Protein AF-A0AAV2QH55-F1 (afdb_monomer)

pLDDT: mean 83.2, std 13.44, range [47.97, 96.31]

Sequence (195 aa):
VAELQNSALRTRHWGQVMVVCNKPESADDFVEAFVDNPTTTLADLLDLNLHNFEDDVKNIVDRAVKEMSMEKMIKELEITWSKMNFIVDEHPRTKTPTIRASEEMIETLEENQVQLQNLMTSKYIEHFEEQVSSWQKKLTLADQVISLWFEVQRTWSYLESIFIGSDDIRKQLPEDSTRFDKIDEDFKELICAMV

Organism: Meganyctiphanes norvegica (NCBI:txid48144)

Structure (mmCIF, N/CA/C/O backbone):
data_AF-A0AAV2QH55-F1
#
_entry.id   AF-A0AAV2QH55-F1
#
loop_
_atom_site.group_PDB
_atom_site.id
_atom_site.type_symbol
_atom_site.label_atom_id
_atom_site.label_alt_id
_atom_site.label_comp_id
_atom_site.label_asym_id
_atom_site.label_entity_id
_atom_site.label_seq_id
_atom_site.pdbx_PDB_ins_code
_atom_site.Cartn_x
_atom_site.Cartn_y
_atom_site.Cartn_z
_atom_site.occupancy
_atom_site.B_iso_or_equiv
_atom_site.auth_seq_id
_atom_site.auth_comp_id
_atom_site.auth_asym_id
_atom_site.auth_atom_id
_atom_site.pdbx_PDB_model_num
ATOM 1 N N . VAL A 1 1 ? 25.968 3.442 -28.574 1.00 54.62 1 VAL A N 1
ATOM 2 C CA . VAL A 1 1 ? 26.025 1.953 -28.532 1.00 54.62 1 VAL A CA 1
ATOM 3 C C . VAL A 1 1 ? 25.948 1.410 -27.108 1.00 54.62 1 VAL A C 1
ATOM 5 O O . VAL A 1 1 ? 25.082 0.588 -26.865 1.00 54.62 1 VAL A O 1
ATOM 8 N N . ALA A 1 2 ? 26.770 1.878 -26.156 1.00 60.72 2 ALA A N 1
ATOM 9 C CA . ALA A 1 2 ? 26.686 1.425 -24.756 1.00 60.72 2 ALA A CA 1
ATOM 10 C C . ALA A 1 2 ? 25.305 1.677 -24.112 1.00 60.72 2 ALA A C 1
ATOM 12 O O . ALA A 1 2 ? 24.771 0.804 -23.440 1.00 60.72 2 ALA A O 1
ATOM 13 N N . GLU A 1 3 ? 24.680 2.826 -24.392 1.00 61.50 3 GLU A N 1
ATOM 14 C CA . GLU A 1 3 ? 23.331 3.152 -23.894 1.00 61.50 3 GLU A CA 1
ATOM 15 C C . GLU A 1 3 ? 22.231 2.236 -24.465 1.00 61.50 3 GLU A C 1
ATOM 17 O O . GLU A 1 3 ? 21.235 1.966 -23.802 1.00 61.50 3 GLU A O 1
ATOM 22 N N . LEU A 1 4 ? 22.445 1.686 -25.664 1.00 64.38 4 LEU A N 1
ATOM 23 C CA . LEU A 1 4 ? 21.520 0.772 -26.341 1.00 64.38 4 LEU A CA 1
ATOM 24 C C . LEU A 1 4 ? 21.628 -0.681 -25.850 1.00 64.38 4 LEU A C 1
ATOM 26 O O . LEU A 1 4 ? 20.759 -1.494 -26.137 1.00 64.38 4 LEU A O 1
ATOM 30 N N . GLN A 1 5 ? 22.667 -1.021 -25.083 1.00 65.88 5 GLN A N 1
ATOM 31 C CA . GLN A 1 5 ? 22.786 -2.327 -24.421 1.00 65.88 5 GLN A CA 1
ATOM 32 C C . GLN A 1 5 ? 22.024 -2.378 -23.088 1.00 65.88 5 GLN A C 1
ATOM 34 O O . GLN A 1 5 ? 22.121 -3.354 -22.343 1.00 65.88 5 GLN A O 1
ATOM 39 N N . ASN A 1 6 ? 21.282 -1.322 -22.751 1.00 72.50 6 ASN A N 1
ATOM 40 C CA . ASN A 1 6 ? 20.571 -1.248 -21.492 1.00 72.50 6 ASN A CA 1
ATOM 41 C C . ASN A 1 6 ? 19.425 -2.271 -21.441 1.00 72.50 6 ASN A C 1
ATOM 43 O O . ASN A 1 6 ? 18.493 -2.219 -22.241 1.00 72.50 6 ASN A O 1
ATOM 47 N N . SER A 1 7 ? 19.457 -3.156 -20.439 1.00 76.06 7 SER A N 1
ATOM 48 C CA . SER A 1 7 ? 18.420 -4.172 -20.190 1.00 76.06 7 SER A CA 1
ATOM 49 C C . SER A 1 7 ? 17.009 -3.607 -19.947 1.00 76.06 7 SER A C 1
ATOM 51 O O . SER A 1 7 ? 16.032 -4.362 -19.962 1.00 76.06 7 SER A O 1
ATOM 53 N N . ALA A 1 8 ? 16.897 -2.294 -19.711 1.00 78.25 8 ALA A N 1
ATOM 54 C CA . ALA A 1 8 ? 15.639 -1.562 -19.605 1.00 78.25 8 ALA A CA 1
ATOM 55 C C . ALA A 1 8 ? 14.910 -1.400 -20.944 1.00 78.25 8 ALA A C 1
ATOM 57 O O . ALA A 1 8 ? 13.690 -1.220 -20.972 1.00 78.25 8 ALA A O 1
ATOM 58 N N . LEU A 1 9 ? 15.631 -1.489 -22.063 1.00 76.81 9 LEU A N 1
ATOM 59 C CA . LEU A 1 9 ? 15.022 -1.439 -23.382 1.00 76.81 9 LEU A CA 1
ATOM 60 C C . LEU A 1 9 ? 14.162 -2.688 -23.611 1.00 76.81 9 LEU A C 1
ATOM 62 O O . LEU A 1 9 ? 14.510 -3.816 -23.263 1.00 76.81 9 LEU A O 1
ATOM 66 N N . ARG A 1 10 ? 12.983 -2.454 -24.176 1.00 76.88 10 ARG A N 1
ATOM 67 C CA . ARG A 1 10 ? 11.969 -3.461 -24.498 1.00 76.88 10 ARG A CA 1
ATOM 68 C C . ARG A 1 10 ? 11.585 -3.271 -25.956 1.00 76.88 10 ARG A C 1
ATOM 70 O O . ARG A 1 10 ? 11.838 -2.208 -26.517 1.00 76.88 10 ARG A O 1
ATOM 77 N N . THR A 1 11 ? 10.905 -4.254 -26.527 1.00 74.31 11 THR A N 1
ATOM 78 C CA . THR A 1 11 ? 10.324 -4.241 -27.880 1.00 74.31 11 THR A CA 1
ATOM 79 C C . THR A 1 11 ? 9.704 -2.881 -28.248 1.00 74.31 11 THR A C 1
ATOM 81 O O . THR A 1 11 ? 10.034 -2.313 -29.283 1.00 74.31 11 THR A O 1
ATOM 84 N N . ARG A 1 12 ? 8.909 -2.275 -27.346 1.00 78.44 12 ARG A N 1
ATOM 85 C CA . ARG A 1 12 ? 8.298 -0.945 -27.555 1.00 78.44 12 ARG A CA 1
ATOM 86 C C . ARG A 1 12 ? 9.306 0.204 -27.715 1.00 78.44 12 ARG A C 1
ATOM 88 O O . ARG A 1 12 ? 9.087 1.100 -28.521 1.00 78.44 12 ARG A O 1
ATOM 95 N N . HIS A 1 13 ? 10.397 0.187 -26.950 1.00 80.06 13 HIS A N 1
ATOM 96 C CA . HIS A 1 13 ? 11.430 1.225 -26.979 1.00 80.06 13 HIS A CA 1
ATOM 97 C C . HIS A 1 13 ? 12.269 1.097 -28.249 1.00 80.06 13 HIS A C 1
ATOM 99 O O . HIS A 1 13 ? 12.595 2.098 -28.876 1.00 80.06 13 HIS A O 1
ATOM 105 N N . TRP A 1 14 ? 12.542 -0.137 -28.678 1.00 73.88 14 TRP A N 1
ATOM 106 C CA . TRP A 1 14 ? 13.192 -0.403 -29.957 1.00 73.88 14 TRP A CA 1
ATOM 107 C C . TRP A 1 14 ? 12.349 0.072 -31.139 1.00 73.88 14 TRP A C 1
ATOM 109 O O . TRP A 1 14 ? 12.880 0.755 -32.008 1.00 73.88 14 TRP A O 1
ATOM 119 N N . GLY A 1 15 ? 11.031 -0.151 -31.117 1.00 73.44 15 GLY A N 1
ATOM 120 C CA . GLY A 1 15 ? 10.121 0.435 -32.107 1.00 73.44 15 GLY A CA 1
ATOM 121 C C . GLY A 1 15 ? 10.228 1.967 -32.187 1.00 73.44 15 GLY A C 1
ATOM 122 O O . GLY A 1 15 ? 10.295 2.523 -33.280 1.00 73.44 15 GLY A O 1
ATOM 123 N N . GLN A 1 16 ? 10.338 2.658 -31.045 1.00 75.88 16 GLN A N 1
ATOM 124 C CA . GLN A 1 16 ? 10.530 4.117 -31.009 1.00 75.88 16 GLN A CA 1
ATOM 125 C C . GLN A 1 16 ? 11.880 4.546 -31.603 1.00 75.88 16 GLN A C 1
ATOM 127 O O . GLN A 1 16 ? 11.922 5.502 -32.376 1.00 75.88 16 GLN A O 1
ATOM 132 N N . VAL A 1 17 ? 12.966 3.827 -31.297 1.00 77.75 17 VAL A N 1
ATOM 133 C CA . VAL A 1 17 ? 14.297 4.100 -31.871 1.00 77.75 17 VAL A CA 1
ATOM 134 C C . VAL A 1 17 ? 14.269 3.960 -33.397 1.00 77.75 17 VAL A C 1
ATOM 136 O O . VAL A 1 17 ? 14.808 4.814 -34.099 1.00 77.75 17 VAL A O 1
ATOM 139 N N . MET A 1 18 ? 13.597 2.936 -33.929 1.00 72.75 18 MET A N 1
ATOM 140 C CA . MET A 1 18 ? 13.517 2.694 -35.378 1.00 72.75 18 MET A CA 1
ATOM 141 C C . MET A 1 18 ? 12.709 3.767 -36.120 1.00 72.75 18 MET A C 1
ATOM 143 O O . MET A 1 18 ? 13.081 4.168 -37.227 1.00 72.75 18 MET A O 1
ATOM 147 N N . VAL A 1 19 ? 11.640 4.275 -35.498 1.00 76.12 19 VAL A N 1
ATOM 148 C CA . VAL A 1 19 ? 10.852 5.398 -36.030 1.00 76.12 19 VAL A CA 1
ATOM 149 C C . VAL A 1 19 ? 11.692 6.675 -36.086 1.00 76.12 19 VAL A C 1
ATOM 151 O O . VAL A 1 19 ? 11.716 7.336 -37.122 1.00 76.12 19 VAL A O 1
ATOM 154 N N . VAL A 1 20 ? 12.427 6.994 -35.015 1.00 76.56 20 VAL A N 1
ATOM 155 C CA . VAL A 1 20 ? 13.325 8.163 -34.961 1.00 76.56 20 VAL A CA 1
ATOM 156 C C . VAL A 1 20 ? 14.421 8.085 -36.030 1.00 76.56 20 VAL A C 1
ATOM 158 O O . VAL A 1 20 ? 14.731 9.086 -36.669 1.00 76.56 20 VAL A O 1
ATOM 161 N N . CYS A 1 21 ? 14.955 6.892 -36.301 1.00 70.56 21 CYS A N 1
ATOM 162 C CA . CYS A 1 21 ? 15.977 6.696 -37.334 1.00 70.56 21 CYS A CA 1
ATOM 163 C C . CYS A 1 21 ? 15.431 6.744 -38.779 1.00 70.56 21 CYS A C 1
ATOM 165 O O . CYS A 1 21 ? 16.173 6.437 -39.714 1.00 70.56 21 CYS A O 1
ATOM 167 N N . ASN A 1 22 ? 14.156 7.109 -38.990 1.00 64.19 22 ASN A N 1
ATOM 168 C CA . ASN A 1 22 ? 13.493 7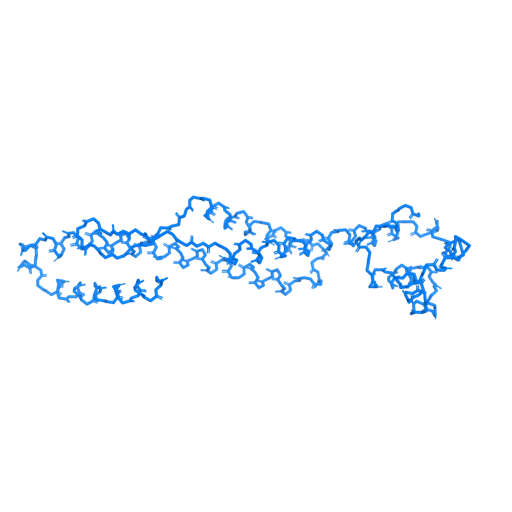.171 -40.301 1.00 64.19 22 ASN A CA 1
ATOM 169 C C . ASN A 1 22 ? 13.555 5.854 -41.105 1.00 64.19 22 ASN A C 1
ATOM 171 O O . ASN A 1 22 ? 13.560 5.875 -42.337 1.00 64.19 22 ASN A O 1
ATOM 175 N N . LYS A 1 23 ? 13.552 4.697 -40.427 1.00 63.81 23 LYS A N 1
ATOM 176 C CA . LYS A 1 23 ? 13.403 3.376 -41.069 1.00 63.81 23 LYS A CA 1
ATOM 177 C C . LYS A 1 23 ? 12.187 2.604 -40.522 1.00 63.81 23 LYS A C 1
ATOM 179 O O . LYS A 1 23 ? 12.356 1.543 -39.917 1.00 63.81 23 LYS A O 1
ATOM 184 N N . PRO A 1 24 ? 10.954 3.113 -40.723 1.00 54.91 24 PRO A N 1
ATOM 185 C CA . PRO A 1 24 ? 9.739 2.488 -40.197 1.00 54.91 24 PRO A CA 1
ATOM 186 C C . PRO A 1 24 ? 9.419 1.139 -40.860 1.00 54.91 24 PRO A C 1
ATOM 188 O O . PRO A 1 24 ? 8.864 0.268 -40.202 1.00 54.91 24 PRO A O 1
ATOM 191 N N . GLU A 1 25 ? 9.811 0.933 -42.124 1.00 49.41 25 GLU A N 1
ATOM 192 C CA . GLU A 1 25 ? 9.553 -0.313 -42.874 1.00 49.41 25 GLU A CA 1
ATOM 193 C C . GLU A 1 25 ? 10.335 -1.522 -42.338 1.00 49.41 25 GLU A C 1
ATOM 195 O O . GLU A 1 25 ? 9.950 -2.657 -42.580 1.00 49.41 25 GLU A O 1
ATOM 200 N N . SER A 1 26 ? 11.407 -1.281 -41.578 1.00 52.16 26 SER A N 1
ATOM 201 C CA . SER A 1 26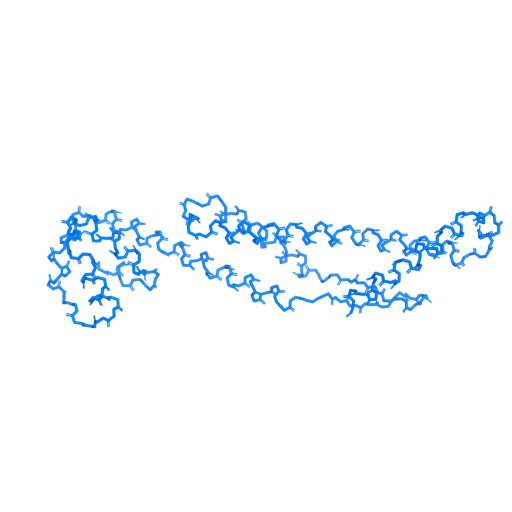 ? 12.223 -2.315 -40.931 1.00 52.16 26 SER A CA 1
ATOM 202 C C . SER A 1 26 ? 11.996 -2.397 -39.420 1.00 52.16 26 SER A C 1
ATOM 204 O O . SER A 1 26 ? 12.752 -3.076 -38.739 1.00 52.16 26 SER A O 1
ATOM 206 N N . ALA A 1 27 ? 11.025 -1.668 -38.858 1.00 51.88 27 ALA A N 1
ATOM 207 C CA . ALA A 1 27 ? 10.838 -1.622 -37.408 1.00 51.88 27 ALA A CA 1
ATOM 208 C C . ALA A 1 27 ? 10.427 -2.988 -36.836 1.00 51.88 27 ALA A C 1
ATOM 210 O O . ALA A 1 27 ? 11.009 -3.417 -35.845 1.00 51.88 27 ALA A O 1
ATOM 211 N N . ASP A 1 28 ? 9.497 -3.690 -37.487 1.00 51.56 28 ASP A N 1
ATOM 212 C CA . ASP A 1 28 ? 9.030 -5.003 -37.028 1.00 51.56 28 ASP A CA 1
ATOM 213 C C . ASP A 1 28 ? 10.108 -6.088 -37.237 1.00 51.56 28 ASP A C 1
ATOM 215 O O . ASP A 1 28 ? 10.452 -6.798 -36.291 1.00 51.56 28 ASP A O 1
ATOM 219 N N . ASP A 1 29 ? 10.746 -6.123 -38.416 1.00 51.50 29 ASP A N 1
ATOM 220 C CA . ASP A 1 29 ? 11.821 -7.076 -38.750 1.00 51.50 29 ASP A CA 1
ATOM 221 C C . ASP A 1 29 ? 13.078 -6.892 -37.875 1.00 51.50 29 ASP A C 1
ATOM 223 O O . ASP A 1 29 ? 13.742 -7.857 -37.491 1.00 51.50 29 ASP A O 1
ATOM 227 N N . PHE A 1 30 ? 13.434 -5.649 -37.533 1.00 54.03 30 PHE A N 1
ATOM 228 C CA . PHE A 1 30 ? 14.613 -5.356 -36.714 1.00 54.03 30 PHE A CA 1
ATOM 229 C C . PHE A 1 30 ? 14.355 -5.591 -35.226 1.00 54.03 30 PHE A C 1
ATOM 231 O O . PHE A 1 30 ? 15.270 -5.966 -34.501 1.00 54.03 30 PHE A O 1
ATOM 238 N N . VAL A 1 31 ? 13.125 -5.388 -34.748 1.00 53.69 31 VAL A N 1
ATOM 239 C CA . VAL A 1 31 ? 12.759 -5.682 -33.358 1.00 53.69 31 VAL A CA 1
ATOM 240 C C . VAL A 1 31 ? 12.769 -7.193 -33.106 1.00 53.69 31 VAL A C 1
ATOM 242 O O . VAL A 1 31 ? 13.329 -7.614 -32.092 1.00 53.69 31 VAL A O 1
ATOM 245 N N . GLU A 1 32 ? 12.270 -8.006 -34.045 1.00 50.78 32 GLU A N 1
ATOM 246 C CA . GLU A 1 32 ? 12.455 -9.469 -34.027 1.00 50.78 32 GLU A CA 1
ATOM 247 C C . GLU A 1 32 ? 13.947 -9.852 -34.097 1.00 50.78 32 GLU A C 1
ATOM 249 O O . GLU A 1 32 ? 14.415 -10.705 -33.341 1.00 50.78 32 GLU A O 1
ATOM 254 N N . ALA A 1 33 ? 14.734 -9.184 -34.948 1.00 49.75 33 ALA A N 1
ATOM 255 C CA . ALA A 1 33 ? 16.154 -9.491 -35.136 1.00 49.75 33 ALA A CA 1
ATOM 256 C C . ALA A 1 33 ? 17.102 -8.950 -34.045 1.00 49.75 33 ALA A C 1
ATOM 258 O O . ALA A 1 33 ? 18.249 -9.389 -33.987 1.00 49.75 33 ALA A O 1
ATOM 259 N N . PHE A 1 34 ? 16.680 -7.996 -33.208 1.00 54.84 34 PHE A N 1
ATOM 260 C CA . PHE A 1 34 ? 17.518 -7.386 -32.163 1.00 54.84 34 PHE A CA 1
ATOM 261 C C . PHE A 1 34 ? 17.142 -7.860 -30.753 1.00 54.84 34 PHE A C 1
ATOM 263 O O . PHE A 1 34 ? 18.015 -7.979 -29.894 1.00 54.84 34 PHE A O 1
ATOM 270 N N . VAL A 1 35 ? 15.858 -8.140 -30.494 1.00 53.38 35 VAL A N 1
ATOM 271 C CA . VAL A 1 35 ? 15.401 -8.625 -29.179 1.00 53.38 35 VAL A CA 1
ATOM 272 C C . VAL A 1 35 ? 15.539 -10.148 -29.063 1.00 53.38 35 VAL A C 1
ATOM 274 O O . VAL A 1 35 ? 15.923 -10.619 -27.994 1.00 53.38 35 VAL A O 1
ATOM 277 N N . ASP A 1 36 ? 15.321 -10.896 -30.154 1.00 48.28 36 ASP A N 1
ATOM 278 C CA . ASP A 1 36 ? 15.268 -12.368 -30.128 1.00 48.28 36 ASP A CA 1
ATOM 279 C C . ASP A 1 36 ? 16.379 -13.081 -30.932 1.00 48.28 36 ASP A C 1
ATOM 281 O O . ASP A 1 36 ? 16.506 -14.304 -30.832 1.00 48.28 36 ASP A O 1
ATOM 285 N N . ASN A 1 37 ? 17.238 -12.370 -31.682 1.00 47.97 37 ASN A N 1
ATOM 286 C CA . ASN A 1 37 ? 18.276 -12.994 -32.520 1.00 47.97 37 ASN A CA 1
ATOM 287 C C . ASN A 1 37 ? 19.688 -12.385 -32.312 1.00 47.97 37 ASN A C 1
ATOM 289 O O . ASN A 1 37 ? 19.878 -11.187 -32.493 1.00 47.97 37 ASN A O 1
ATOM 293 N N . PRO A 1 38 ? 20.734 -13.172 -31.986 1.00 53.47 38 PRO A N 1
ATOM 294 C CA . PRO A 1 38 ? 22.107 -12.672 -31.810 1.00 53.47 38 PRO A CA 1
ATOM 295 C C . PRO A 1 38 ? 22.850 -12.322 -33.119 1.00 53.47 38 PRO A C 1
ATOM 297 O O . PRO A 1 38 ? 24.066 -12.127 -33.097 1.00 53.47 38 PRO A O 1
ATOM 300 N N . THR A 1 39 ? 22.171 -12.278 -34.270 1.00 53.97 39 THR A N 1
ATOM 301 C CA . THR A 1 39 ? 22.790 -12.050 -35.591 1.00 53.97 39 THR A CA 1
ATOM 302 C C . THR A 1 39 ? 22.857 -10.589 -36.025 1.00 53.97 39 THR A C 1
ATOM 304 O O . THR A 1 39 ? 23.378 -10.318 -37.105 1.00 53.97 39 THR A O 1
ATOM 307 N N . THR A 1 40 ? 22.351 -9.644 -35.233 1.00 55.97 40 THR A N 1
ATOM 308 C CA . THR A 1 40 ? 22.434 -8.216 -35.563 1.00 55.97 40 THR A CA 1
ATOM 309 C C . THR A 1 40 ? 23.889 -7.752 -35.502 1.00 55.97 40 THR A C 1
ATOM 311 O O . THR A 1 40 ? 24.566 -7.859 -34.477 1.00 55.97 40 THR A O 1
ATOM 314 N N . THR A 1 41 ? 24.412 -7.277 -36.633 1.00 60.53 41 THR A N 1
ATOM 315 C CA . THR A 1 41 ? 25.822 -6.909 -36.757 1.00 60.53 41 THR A CA 1
ATOM 316 C C . THR A 1 41 ? 26.038 -5.428 -36.459 1.00 60.53 41 THR A C 1
ATOM 318 O O . THR A 1 41 ? 25.148 -4.591 -36.597 1.00 60.53 41 THR A O 1
ATOM 321 N N . LEU A 1 42 ? 27.265 -5.066 -36.069 1.00 58.34 42 LEU A N 1
ATOM 322 C CA . LEU A 1 42 ? 27.656 -3.663 -35.879 1.00 58.34 42 LEU A CA 1
ATOM 323 C C . LEU A 1 42 ? 27.448 -2.826 -37.157 1.00 58.34 42 LEU A C 1
ATOM 325 O O . LEU A 1 42 ? 27.217 -1.625 -37.056 1.00 58.34 42 LEU A O 1
ATOM 329 N N . ALA A 1 43 ? 27.516 -3.458 -38.335 1.00 61.41 43 ALA A N 1
ATOM 330 C CA . ALA A 1 43 ? 27.241 -2.819 -39.618 1.00 61.41 43 ALA A CA 1
ATOM 331 C C . ALA A 1 43 ? 25.773 -2.374 -39.719 1.00 61.41 43 ALA A C 1
ATOM 333 O O . ALA A 1 43 ? 25.522 -1.213 -40.027 1.00 61.41 43 ALA A O 1
ATOM 334 N N . ASP A 1 44 ? 24.829 -3.233 -39.324 1.00 64.62 44 ASP A N 1
ATOM 335 C CA . ASP A 1 44 ? 23.395 -2.908 -39.312 1.00 64.62 44 ASP A CA 1
ATOM 336 C C . ASP A 1 44 ? 23.085 -1.739 -38.357 1.00 64.62 44 ASP A C 1
ATOM 338 O O . ASP A 1 44 ? 22.235 -0.892 -38.629 1.00 64.62 44 ASP A O 1
ATOM 342 N N . LEU A 1 45 ? 23.824 -1.655 -37.244 1.00 63.25 45 LEU A N 1
ATOM 343 C CA . LEU A 1 45 ? 23.688 -0.591 -36.246 1.00 63.25 45 LEU A CA 1
ATOM 344 C C . LEU A 1 45 ? 24.355 0.727 -36.688 1.00 63.25 45 LEU A C 1
ATOM 346 O O . LEU A 1 45 ? 23.872 1.810 -36.354 1.00 63.25 45 LEU A O 1
ATOM 350 N N . LEU A 1 46 ? 25.441 0.654 -37.464 1.00 64.88 46 LEU A N 1
ATOM 351 C CA . LEU A 1 46 ? 26.065 1.808 -38.123 1.00 64.88 46 LEU A CA 1
ATOM 352 C C . LEU A 1 46 ? 25.168 2.370 -39.234 1.00 64.88 46 LEU A C 1
ATOM 354 O O . LEU A 1 46 ? 25.035 3.590 -39.340 1.00 64.88 46 LEU A O 1
ATOM 358 N N . ASP A 1 47 ? 24.479 1.503 -39.978 1.00 68.19 47 ASP A N 1
ATOM 359 C CA . ASP A 1 47 ? 23.545 1.871 -41.050 1.00 68.19 47 ASP A CA 1
ATOM 360 C C . ASP A 1 47 ? 22.290 2.602 -40.550 1.00 68.19 47 ASP A C 1
ATOM 362 O O . ASP A 1 47 ? 21.565 3.213 -41.343 1.00 68.19 47 ASP A O 1
ATOM 366 N N . LEU A 1 48 ? 22.011 2.556 -39.244 1.00 65.00 48 LEU A N 1
ATOM 367 C CA . LEU A 1 48 ? 20.956 3.344 -38.601 1.00 65.00 48 LEU A CA 1
ATOM 368 C C . LEU A 1 48 ? 21.355 4.808 -38.376 1.00 65.00 48 LEU A C 1
ATOM 370 O O . LEU A 1 48 ? 20.506 5.609 -38.000 1.00 65.00 48 LEU A O 1
ATOM 374 N N . ASN A 1 49 ? 22.620 5.182 -38.618 1.00 68.44 49 ASN A N 1
ATOM 375 C CA . ASN A 1 49 ? 23.129 6.545 -38.436 1.00 68.44 49 ASN A CA 1
ATOM 376 C C . ASN A 1 49 ? 22.725 7.168 -37.084 1.00 68.44 49 ASN A C 1
ATOM 378 O O . ASN A 1 49 ? 22.441 8.361 -36.999 1.00 68.44 49 ASN A O 1
ATOM 382 N N . LEU A 1 50 ? 22.736 6.361 -36.016 1.00 68.44 50 LEU A N 1
ATOM 383 C CA . LEU A 1 50 ? 22.293 6.741 -34.664 1.00 68.44 50 LEU A CA 1
ATOM 384 C C . LEU A 1 50 ? 23.010 7.983 -34.107 1.00 68.44 50 LEU A C 1
ATOM 386 O O . LEU A 1 50 ? 22.478 8.658 -33.236 1.00 68.44 50 LEU A O 1
ATOM 390 N N . HIS A 1 51 ? 24.198 8.302 -34.628 1.00 70.81 51 HIS A N 1
ATOM 391 C CA . HIS A 1 51 ? 24.952 9.512 -34.295 1.00 70.81 51 HIS A CA 1
ATOM 392 C C . HIS A 1 51 ? 24.238 10.814 -34.699 1.00 70.81 51 HIS A C 1
ATOM 394 O O . HIS A 1 51 ? 24.506 11.854 -34.114 1.00 70.81 51 HIS A O 1
ATOM 400 N N . ASN A 1 52 ? 23.325 10.773 -35.675 1.00 73.31 52 ASN A N 1
ATOM 401 C CA . ASN A 1 52 ? 22.532 11.937 -36.084 1.00 73.31 52 ASN A CA 1
ATOM 402 C C . ASN A 1 52 ? 21.285 12.151 -35.212 1.00 73.31 52 ASN A C 1
ATOM 404 O O . ASN A 1 52 ? 20.669 13.208 -35.293 1.00 73.31 52 ASN A O 1
ATOM 408 N N . PHE A 1 53 ? 20.926 11.161 -34.389 1.00 75.81 53 PHE A N 1
ATOM 409 C CA . PHE A 1 53 ? 19.734 11.158 -33.534 1.00 75.81 53 PHE A CA 1
ATOM 410 C C . PHE A 1 53 ? 20.093 10.837 -32.076 1.00 75.81 53 PHE A C 1
ATOM 412 O O . PHE A 1 53 ? 19.299 10.252 -31.341 1.00 75.81 53 PHE A O 1
ATOM 419 N N . GLU A 1 54 ? 21.316 11.181 -31.663 1.00 77.38 54 GLU A N 1
ATOM 420 C CA . GLU A 1 54 ? 21.874 10.805 -30.360 1.00 77.38 54 GLU A CA 1
ATOM 421 C C . GLU A 1 54 ? 20.984 11.264 -29.196 1.00 77.38 54 GLU A C 1
ATOM 423 O O . GLU A 1 54 ? 20.673 10.465 -28.313 1.00 77.38 54 GLU A O 1
ATOM 428 N N . ASP A 1 55 ? 20.502 12.509 -29.237 1.00 80.81 55 ASP A N 1
ATOM 429 C CA . ASP A 1 55 ? 19.641 13.076 -28.193 1.00 80.81 55 ASP A CA 1
ATOM 430 C C . ASP A 1 55 ? 18.295 12.341 -28.080 1.00 80.81 55 ASP A C 1
ATOM 432 O O . ASP A 1 55 ? 17.819 12.065 -26.976 1.00 80.81 55 ASP A O 1
ATOM 436 N N . ASP A 1 56 ? 17.685 11.973 -29.207 1.00 80.62 56 ASP A N 1
ATOM 437 C CA . ASP A 1 56 ? 16.402 11.266 -29.232 1.00 80.62 56 ASP A CA 1
ATOM 438 C C . ASP A 1 56 ? 16.542 9.826 -28.732 1.00 80.62 56 ASP A C 1
ATOM 440 O O . ASP A 1 56 ? 15.741 9.358 -27.919 1.00 80.62 56 ASP A O 1
ATOM 444 N N . VAL A 1 57 ? 17.601 9.132 -29.159 1.00 79.31 57 VAL A N 1
ATOM 445 C CA . VAL A 1 57 ? 17.918 7.780 -28.684 1.00 79.31 57 VAL A CA 1
ATOM 446 C C . VAL A 1 57 ? 18.177 7.795 -27.180 1.00 79.31 57 VAL A C 1
ATOM 448 O O . VAL A 1 57 ? 17.642 6.952 -26.457 1.00 79.31 57 VAL A O 1
ATOM 451 N N . LYS A 1 58 ? 18.930 8.781 -26.690 1.00 82.44 58 LYS A N 1
ATOM 452 C CA . LYS A 1 58 ? 19.193 8.956 -25.262 1.00 82.44 58 LYS A CA 1
ATOM 453 C C . LYS A 1 58 ? 17.912 9.209 -24.471 1.00 82.44 58 LYS A C 1
ATOM 455 O O . LYS A 1 58 ? 17.697 8.571 -23.444 1.00 82.44 58 LYS A O 1
ATOM 460 N N . ASN A 1 59 ? 17.012 10.051 -24.981 1.00 84.12 59 ASN A N 1
ATOM 461 C CA . ASN A 1 59 ? 15.701 10.279 -24.369 1.00 84.12 59 ASN A CA 1
ATOM 462 C C . ASN A 1 59 ? 14.867 8.988 -24.270 1.00 84.12 59 ASN A C 1
ATOM 464 O O . ASN A 1 59 ? 14.188 8.769 -23.263 1.00 84.12 59 ASN A O 1
ATOM 468 N N . ILE A 1 60 ? 14.922 8.116 -25.284 1.00 83.06 60 ILE A N 1
ATOM 469 C CA . ILE A 1 60 ? 14.226 6.818 -25.271 1.00 83.06 60 ILE A CA 1
ATOM 470 C C . ILE A 1 60 ? 14.853 5.866 -24.246 1.00 83.06 60 ILE A C 1
ATOM 472 O O . ILE A 1 60 ? 14.126 5.217 -23.491 1.00 83.06 60 ILE A O 1
ATOM 476 N N . VAL A 1 61 ? 16.185 5.796 -24.177 1.00 83.94 61 VAL A N 1
ATOM 477 C CA . VAL A 1 61 ? 16.891 4.987 -23.169 1.00 83.94 61 VAL A CA 1
ATOM 478 C C . VAL A 1 61 ? 16.564 5.482 -21.760 1.00 83.94 61 VAL A C 1
ATOM 480 O O . VAL A 1 61 ? 16.226 4.677 -20.892 1.00 83.94 61 VAL A O 1
ATOM 483 N N . ASP A 1 62 ? 16.580 6.795 -21.535 1.00 85.31 62 ASP A N 1
ATOM 484 C CA . ASP A 1 62 ? 16.230 7.398 -20.249 1.00 85.31 62 ASP A CA 1
ATOM 485 C C . ASP A 1 62 ? 14.780 7.091 -19.857 1.00 85.31 62 ASP A C 1
ATOM 487 O O . ASP A 1 62 ? 14.515 6.717 -18.709 1.00 85.31 62 ASP A O 1
ATOM 491 N N . ARG A 1 63 ? 13.836 7.177 -20.807 1.00 85.75 63 ARG A N 1
ATOM 492 C CA . ARG A 1 63 ? 12.443 6.750 -20.601 1.00 85.75 63 ARG A CA 1
ATOM 493 C C . ARG A 1 63 ? 12.382 5.282 -20.186 1.00 85.75 63 ARG A C 1
ATOM 495 O O . ARG A 1 63 ? 11.757 4.967 -19.175 1.00 85.75 63 ARG A O 1
ATOM 502 N N . ALA A 1 64 ? 13.070 4.404 -20.910 1.00 85.25 64 ALA A N 1
ATOM 503 C CA . ALA A 1 64 ? 13.078 2.971 -20.642 1.00 85.25 64 ALA A CA 1
ATOM 504 C C . ALA A 1 64 ? 13.612 2.643 -19.238 1.00 85.25 64 ALA A C 1
ATOM 506 O O . ALA A 1 64 ? 13.019 1.842 -18.515 1.00 85.25 64 ALA A O 1
ATOM 507 N N . VAL A 1 65 ? 14.697 3.300 -18.818 1.00 87.38 65 VAL A N 1
ATOM 508 C CA . VAL A 1 65 ? 15.272 3.143 -17.472 1.00 87.38 65 VAL A CA 1
ATOM 509 C C . VAL A 1 65 ? 14.288 3.585 -16.392 1.00 87.38 65 VAL A C 1
ATOM 511 O O . VAL A 1 65 ? 14.128 2.896 -15.381 1.00 87.38 65 VAL A O 1
ATOM 514 N N . LYS A 1 66 ? 13.605 4.717 -16.593 1.00 87.25 66 LYS A N 1
ATOM 515 C CA . LYS A 1 66 ? 12.604 5.208 -15.638 1.00 87.25 66 LYS A CA 1
ATOM 516 C C . LYS A 1 66 ? 11.405 4.272 -15.549 1.00 87.25 66 LYS A C 1
ATOM 518 O O . LYS A 1 66 ? 10.982 3.961 -14.440 1.00 87.25 66 LYS A O 1
ATOM 523 N N . GLU A 1 67 ? 10.919 3.767 -16.676 1.00 89.25 67 GLU A N 1
ATOM 524 C CA . GLU A 1 67 ? 9.829 2.789 -16.728 1.00 89.25 67 GLU A CA 1
ATOM 525 C C . GLU A 1 67 ? 10.197 1.466 -16.035 1.00 89.25 67 GLU A C 1
ATOM 527 O O . GLU A 1 67 ? 9.411 0.948 -15.244 1.00 89.25 67 GLU A O 1
ATOM 532 N N . MET A 1 68 ? 11.412 0.949 -16.241 1.00 88.19 68 MET A N 1
ATOM 533 C CA . MET A 1 68 ? 11.898 -0.241 -15.530 1.00 88.19 68 MET A CA 1
ATOM 534 C C . MET A 1 68 ? 11.945 -0.021 -14.010 1.00 88.19 68 MET A C 1
ATOM 536 O O . MET A 1 68 ? 11.589 -0.916 -13.242 1.00 88.19 68 MET A O 1
ATOM 540 N N . SER A 1 69 ? 12.376 1.162 -13.563 1.00 88.69 69 SER A N 1
ATOM 541 C CA . SER A 1 69 ? 12.383 1.502 -12.137 1.00 88.69 69 SER A CA 1
ATOM 542 C C . SER A 1 69 ? 10.971 1.525 -11.546 1.00 88.69 69 SER A C 1
ATOM 544 O O . SER A 1 69 ? 10.792 1.068 -10.419 1.00 88.69 69 SER A O 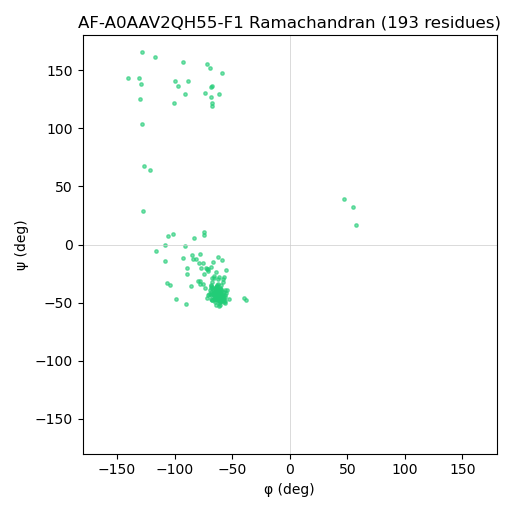1
ATOM 546 N N . MET A 1 70 ? 9.979 2.031 -12.289 1.00 90.94 70 MET A N 1
ATOM 547 C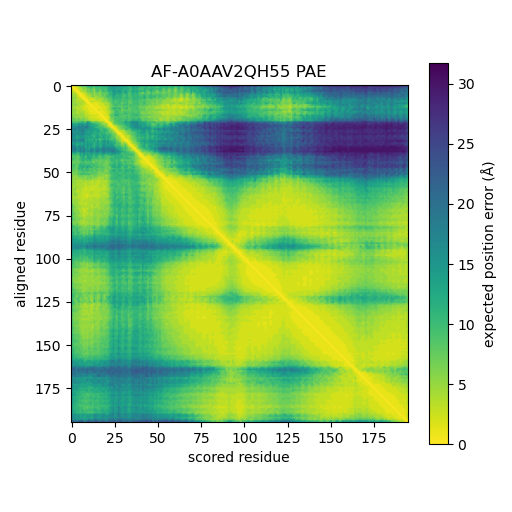 CA . MET A 1 70 ? 8.573 2.005 -11.865 1.00 90.94 70 MET A CA 1
ATOM 548 C C . MET A 1 70 ? 8.054 0.575 -11.757 1.00 90.94 70 MET A C 1
ATOM 550 O O . MET A 1 70 ? 7.466 0.213 -10.744 1.00 90.94 70 MET A O 1
ATOM 554 N N . GLU A 1 71 ? 8.317 -0.255 -12.769 1.00 90.75 71 GLU A N 1
ATOM 555 C CA . GLU A 1 71 ? 7.896 -1.658 -12.777 1.00 90.75 71 GLU A CA 1
ATOM 556 C C . GLU A 1 71 ? 8.461 -2.420 -11.571 1.00 90.75 71 GLU A C 1
ATOM 558 O O . GLU A 1 71 ? 7.749 -3.181 -10.915 1.00 90.75 71 GLU A O 1
ATOM 563 N N . LYS A 1 72 ? 9.743 -2.200 -11.259 1.00 91.44 72 LYS A N 1
ATOM 564 C CA . LYS A 1 72 ? 10.390 -2.815 -10.100 1.00 91.44 72 LYS A CA 1
ATOM 565 C C . LYS A 1 72 ? 9.724 -2.385 -8.792 1.00 91.44 72 LYS A C 1
ATOM 567 O O . LYS A 1 72 ? 9.402 -3.248 -7.984 1.00 91.44 72 LYS A O 1
ATOM 572 N N . MET A 1 73 ? 9.468 -1.090 -8.623 1.00 92.56 73 MET A N 1
ATOM 573 C CA . MET A 1 73 ? 8.811 -0.558 -7.428 1.00 92.56 73 MET A CA 1
ATOM 574 C C . MET A 1 73 ? 7.385 -1.109 -7.264 1.00 92.56 73 MET A C 1
ATOM 576 O O . MET A 1 73 ? 7.027 -1.550 -6.178 1.00 92.56 73 MET A O 1
ATOM 580 N N . ILE A 1 74 ? 6.595 -1.199 -8.340 1.00 92.81 74 ILE A N 1
ATOM 581 C CA . ILE A 1 74 ? 5.240 -1.780 -8.284 1.00 92.81 74 ILE A CA 1
ATOM 582 C C . ILE A 1 74 ? 5.283 -3.256 -7.859 1.00 92.81 74 ILE A C 1
ATOM 584 O O . ILE A 1 74 ? 4.465 -3.690 -7.047 1.00 92.81 74 ILE A O 1
ATOM 588 N N . LYS A 1 75 ? 6.249 -4.033 -8.366 1.00 93.69 75 LYS A N 1
ATOM 589 C CA . LYS A 1 75 ? 6.443 -5.432 -7.942 1.00 93.69 75 LYS A CA 1
ATOM 590 C C . LYS A 1 75 ? 6.868 -5.535 -6.480 1.00 93.69 75 LYS A C 1
ATOM 592 O O . LYS A 1 75 ? 6.421 -6.433 -5.773 1.00 93.69 75 LYS A O 1
ATOM 597 N N . GLU A 1 76 ? 7.729 -4.633 -6.022 1.00 94.62 76 GLU A N 1
ATOM 598 C CA . GLU A 1 76 ? 8.141 -4.569 -4.619 1.00 94.62 76 GLU A CA 1
ATOM 599 C C . GLU A 1 76 ? 6.956 -4.234 -3.705 1.00 94.62 76 GLU A C 1
ATOM 601 O O . GLU A 1 76 ? 6.801 -4.895 -2.681 1.00 94.62 76 GLU A O 1
ATOM 606 N N . LEU A 1 77 ? 6.063 -3.316 -4.104 1.00 94.69 77 LEU A N 1
ATOM 607 C CA . LEU A 1 77 ? 4.812 -3.050 -3.383 1.00 94.69 77 LEU A CA 1
ATOM 608 C C . LEU A 1 77 ? 3.977 -4.323 -3.229 1.00 94.69 77 LEU A C 1
ATOM 610 O O . LEU A 1 77 ? 3.570 -4.661 -2.119 1.00 94.69 77 LEU A O 1
ATOM 614 N N . GLU A 1 78 ? 3.754 -5.060 -4.315 1.00 94.25 78 GLU A N 1
ATOM 615 C CA . GLU A 1 78 ? 2.977 -6.301 -4.271 1.00 94.25 78 GLU A CA 1
ATOM 616 C C . GLU A 1 78 ? 3.582 -7.324 -3.302 1.00 94.25 78 GLU A C 1
ATOM 618 O O . GLU A 1 78 ? 2.880 -7.881 -2.457 1.00 94.25 78 GLU A O 1
ATOM 623 N N . ILE A 1 79 ? 4.901 -7.525 -3.365 1.00 95.31 79 ILE A N 1
ATOM 624 C CA . ILE A 1 79 ? 5.603 -8.465 -2.487 1.00 95.31 79 ILE A CA 1
ATOM 625 C C . ILE A 1 79 ? 5.510 -8.022 -1.024 1.00 95.31 79 ILE A C 1
ATOM 627 O O . ILE A 1 79 ? 5.213 -8.853 -0.165 1.00 95.31 79 ILE A O 1
ATOM 631 N N . THR A 1 80 ? 5.751 -6.745 -0.735 1.00 94.12 80 THR A N 1
ATOM 632 C CA . THR A 1 80 ? 5.715 -6.194 0.625 1.00 94.12 80 THR A CA 1
ATOM 633 C C . THR A 1 80 ? 4.322 -6.336 1.232 1.00 94.12 80 THR A C 1
ATOM 635 O O . THR A 1 80 ? 4.164 -6.962 2.280 1.00 94.12 80 THR A O 1
ATOM 638 N N . TRP A 1 81 ? 3.287 -5.866 0.531 1.00 94.88 81 TRP A N 1
ATOM 639 C CA . TRP A 1 81 ? 1.909 -5.890 1.031 1.00 94.88 81 TRP A CA 1
ATOM 640 C C . TRP A 1 81 ? 1.293 -7.292 1.063 1.00 94.88 81 TRP A C 1
ATOM 642 O O . TRP A 1 81 ? 0.384 -7.526 1.851 1.00 94.88 81 TRP A O 1
ATOM 652 N N . SER A 1 82 ? 1.814 -8.251 0.288 1.00 93.25 82 SER A N 1
ATOM 653 C CA . SER A 1 82 ? 1.404 -9.663 0.392 1.00 93.25 82 SER A CA 1
ATOM 654 C C . SER A 1 82 ? 1.885 -10.361 1.671 1.00 93.25 82 SER A C 1
ATOM 656 O O . SER A 1 82 ? 1.338 -11.395 2.051 1.00 93.25 82 SER A O 1
ATOM 658 N N . LYS A 1 83 ? 2.925 -9.827 2.323 1.00 91.44 83 LYS A N 1
ATOM 659 C CA . LYS A 1 83 ? 3.556 -10.416 3.517 1.00 91.44 83 LYS A CA 1
ATOM 660 C C . LYS A 1 83 ? 3.265 -9.638 4.795 1.00 91.44 83 LYS A C 1
ATOM 662 O O . LYS A 1 83 ? 3.532 -10.150 5.884 1.00 91.44 83 LYS A O 1
ATOM 667 N N . MET A 1 84 ? 2.762 -8.414 4.667 1.00 91.50 84 MET A N 1
ATOM 668 C CA . MET A 1 84 ? 2.466 -7.551 5.800 1.00 91.50 84 MET A CA 1
ATOM 669 C C . MET A 1 84 ? 1.287 -8.116 6.591 1.00 91.50 84 MET A C 1
ATOM 671 O O . MET A 1 84 ? 0.229 -8.385 6.030 1.00 91.50 84 MET A O 1
ATOM 675 N N . ASN A 1 85 ? 1.476 -8.297 7.896 1.00 89.88 85 ASN A N 1
ATOM 676 C CA . ASN A 1 85 ? 0.459 -8.829 8.795 1.00 89.88 85 ASN A CA 1
ATOM 677 C C . ASN A 1 85 ? 0.338 -7.941 10.026 1.00 89.88 85 ASN A C 1
ATOM 679 O O . ASN A 1 85 ? 1.337 -7.429 10.537 1.00 89.88 85 ASN A O 1
ATOM 683 N N . PHE A 1 86 ? -0.888 -7.781 10.510 1.00 91.00 86 PHE A N 1
ATOM 684 C CA . PHE A 1 86 ? -1.125 -7.131 11.787 1.00 91.00 86 PHE A CA 1
ATOM 685 C C . PHE A 1 86 ? -0.694 -8.023 12.951 1.00 91.00 86 PHE A C 1
ATOM 687 O O . PHE A 1 86 ? -0.674 -9.250 12.856 1.00 91.00 86 PHE A O 1
ATOM 694 N N . ILE A 1 87 ? -0.380 -7.386 14.074 1.00 90.25 87 ILE A N 1
ATOM 695 C CA . ILE A 1 87 ? -0.124 -8.071 15.334 1.00 90.25 87 ILE A CA 1
ATOM 696 C C . ILE A 1 87 ? -1.454 -8.172 16.076 1.00 90.25 87 ILE A C 1
ATOM 698 O O . ILE A 1 87 ? -2.154 -7.172 16.237 1.00 90.25 87 ILE A O 1
ATOM 702 N N . VAL A 1 88 ? -1.797 -9.376 16.525 1.00 90.00 88 VAL A N 1
ATOM 703 C CA . VAL A 1 88 ? -2.977 -9.612 17.359 1.00 90.00 88 VAL A CA 1
ATOM 704 C C . VAL A 1 88 ? -2.528 -9.734 18.809 1.00 90.00 88 VAL A C 1
ATOM 706 O O . VAL A 1 88 ? -1.717 -10.593 19.151 1.00 90.00 88 VAL A O 1
ATOM 709 N N . ASP A 1 89 ? -3.066 -8.871 19.659 1.00 87.88 89 ASP A N 1
ATOM 710 C CA . ASP A 1 89 ? -2.865 -8.869 21.104 1.00 87.88 89 ASP A CA 1
ATOM 711 C C . ASP A 1 89 ? -4.192 -9.124 21.823 1.00 87.88 89 ASP A C 1
ATOM 713 O O . ASP A 1 89 ? -5.270 -8.911 21.274 1.00 87.88 89 ASP A O 1
ATOM 717 N N . GLU A 1 90 ? -4.138 -9.523 23.090 1.00 88.56 90 GLU A N 1
ATOM 718 C CA . GLU A 1 90 ? -5.335 -9.668 23.918 1.00 88.56 90 GLU A CA 1
ATOM 719 C C . GLU A 1 90 ? -5.562 -8.437 24.792 1.00 88.56 90 GLU A C 1
ATOM 721 O O . GLU A 1 90 ? -4.654 -7.952 25.475 1.00 88.56 90 GLU A O 1
ATOM 726 N N . HIS A 1 91 ? -6.813 -7.988 24.862 1.00 83.81 91 HIS A N 1
ATOM 727 C CA . HIS A 1 91 ? -7.214 -6.966 25.811 1.00 83.81 91 HIS A CA 1
ATOM 728 C C . HIS A 1 91 ? -6.993 -7.467 27.258 1.00 83.81 91 HIS A C 1
ATOM 730 O O . HIS A 1 91 ? -7.484 -8.549 27.610 1.00 83.81 91 HIS A O 1
ATOM 736 N N . PRO A 1 92 ? -6.311 -6.701 28.137 1.00 78.75 92 PRO A N 1
ATOM 737 C CA . PRO A 1 92 ? -5.832 -7.203 29.431 1.00 78.75 92 PRO A CA 1
ATOM 738 C C . PRO A 1 92 ? -6.913 -7.764 30.362 1.00 78.75 92 PRO A C 1
ATOM 740 O O . PRO A 1 92 ? -6.642 -8.678 31.137 1.00 78.75 92 PRO A O 1
ATOM 743 N N . ARG A 1 93 ? -8.132 -7.216 30.297 1.00 77.88 93 ARG A N 1
ATOM 744 C CA . ARG A 1 93 ? -9.243 -7.571 31.194 1.00 77.88 93 ARG A CA 1
ATOM 745 C C . ARG A 1 93 ? -10.223 -8.558 30.570 1.00 77.88 93 ARG A C 1
ATOM 747 O O . ARG A 1 93 ? -10.611 -9.521 31.219 1.00 77.88 93 ARG A O 1
ATOM 754 N N . THR A 1 94 ? -10.639 -8.306 29.334 1.00 78.38 94 THR A N 1
ATOM 755 C CA . THR A 1 94 ? -11.719 -9.063 28.679 1.00 78.38 94 THR A CA 1
ATOM 756 C C . THR A 1 94 ? -11.211 -10.235 27.858 1.00 78.38 94 THR A C 1
ATOM 758 O O . THR A 1 94 ? -12.019 -11.042 27.408 1.00 78.38 94 THR A O 1
ATOM 761 N N . LYS A 1 95 ? -9.891 -10.315 27.629 1.00 82.19 95 LYS A N 1
ATOM 762 C CA . LYS A 1 95 ? -9.262 -11.291 26.730 1.00 82.19 95 LYS A CA 1
ATOM 763 C C . LYS A 1 95 ? -9.783 -11.243 25.291 1.00 82.19 95 LYS A C 1
ATOM 765 O O . LYS A 1 95 ? -9.565 -12.165 24.518 1.00 82.19 95 LYS A O 1
ATOM 770 N N . THR A 1 96 ? -10.453 -10.154 24.923 1.00 85.50 96 THR A N 1
ATOM 771 C CA . THR A 1 96 ? -10.902 -9.900 23.554 1.00 85.50 96 THR A CA 1
ATOM 772 C C . THR A 1 96 ? -9.681 -9.658 22.669 1.00 85.50 96 THR A C 1
ATOM 774 O O . THR A 1 96 ? -8.794 -8.918 23.103 1.00 85.50 96 THR A O 1
ATOM 777 N N . PRO A 1 97 ? -9.603 -10.250 21.464 1.00 88.31 97 PRO A N 1
ATOM 778 C CA . PRO A 1 97 ? -8.535 -9.923 20.532 1.00 88.31 97 PRO A CA 1
ATOM 779 C C . PRO A 1 97 ? -8.567 -8.426 20.205 1.00 88.31 97 PRO A C 1
ATOM 781 O O . PRO A 1 97 ? -9.612 -7.781 20.208 1.00 88.31 97 PRO A O 1
ATOM 784 N N . THR A 1 98 ? -7.397 -7.860 19.970 1.00 89.50 98 THR A N 1
ATOM 785 C CA . THR A 1 98 ? -7.173 -6.467 19.590 1.00 89.50 98 THR A CA 1
ATOM 786 C C . THR A 1 98 ? -6.067 -6.445 18.553 1.00 89.50 98 THR A C 1
ATOM 788 O O . THR A 1 98 ? -5.135 -7.243 18.621 1.00 89.50 98 THR A O 1
ATOM 791 N N . ILE A 1 99 ? -6.173 -5.550 17.580 1.00 91.62 99 ILE A N 1
ATOM 792 C CA . ILE A 1 99 ? -5.196 -5.445 16.499 1.00 91.62 99 ILE A CA 1
ATOM 793 C C . ILE A 1 99 ? -4.234 -4.293 16.792 1.00 91.62 99 ILE A C 1
ATOM 795 O O . ILE A 1 99 ? -4.638 -3.227 17.267 1.00 91.62 99 ILE A O 1
ATOM 799 N N . ARG A 1 100 ? -2.955 -4.500 16.483 1.00 90.62 100 ARG A N 1
ATOM 800 C CA . ARG A 1 100 ? -1.893 -3.497 16.504 1.00 90.62 100 ARG A CA 1
ATOM 801 C C . ARG A 1 100 ? -1.135 -3.532 15.173 1.00 90.62 100 ARG A C 1
ATOM 803 O O . ARG A 1 100 ? -0.819 -4.601 14.656 1.00 90.62 100 ARG A O 1
ATOM 810 N N . ALA A 1 101 ? -0.814 -2.362 14.630 1.00 91.19 101 ALA A N 1
ATOM 811 C CA . ALA A 1 101 ? 0.152 -2.230 13.541 1.00 91.19 101 ALA A CA 1
ATOM 812 C C . ALA A 1 101 ? 1.560 -2.062 14.126 1.00 91.19 101 ALA A C 1
ATOM 814 O O . ALA A 1 101 ? 1.730 -1.377 15.138 1.00 91.19 101 ALA A O 1
ATOM 815 N N . SER A 1 102 ? 2.565 -2.686 13.511 1.00 91.75 102 SER A N 1
ATOM 816 C CA . SER A 1 102 ? 3.960 -2.384 13.839 1.00 91.75 102 SER A CA 1
ATOM 817 C C . SER A 1 102 ? 4.324 -0.978 13.356 1.00 91.75 102 SER A C 1
ATOM 819 O O . SER A 1 102 ? 3.763 -0.490 12.378 1.00 91.75 102 SER A O 1
ATOM 821 N N . GLU A 1 103 ? 5.284 -0.336 14.023 1.00 90.81 103 GLU A N 1
ATOM 822 C CA . GLU A 1 103 ? 5.838 0.954 13.582 1.00 90.81 103 GLU A CA 1
ATOM 823 C C . GLU A 1 103 ? 6.373 0.853 12.146 1.00 90.81 103 GLU A C 1
ATOM 825 O O . GLU A 1 103 ? 5.998 1.650 11.294 1.00 90.81 103 GLU A O 1
ATOM 830 N N . GLU A 1 104 ? 7.087 -0.235 11.840 1.00 92.94 104 GLU A N 1
ATOM 831 C CA . GLU A 1 104 ? 7.559 -0.563 10.489 1.00 92.94 104 GLU A CA 1
ATOM 832 C C . GLU A 1 104 ? 6.426 -0.593 9.448 1.00 92.94 104 GLU A C 1
ATOM 834 O O . GLU A 1 104 ? 6.614 -0.133 8.325 1.00 92.94 104 GLU A O 1
ATOM 839 N N . MET A 1 105 ? 5.237 -1.109 9.790 1.00 93.81 105 MET A N 1
ATOM 840 C CA . MET A 1 105 ? 4.097 -1.132 8.867 1.00 93.81 105 MET A CA 1
ATOM 841 C C . MET A 1 105 ? 3.588 0.270 8.553 1.00 93.81 105 MET A C 1
ATOM 843 O O . MET A 1 105 ? 3.272 0.547 7.397 1.00 93.81 105 MET A O 1
ATOM 847 N N . ILE A 1 106 ? 3.504 1.133 9.565 1.00 92.19 106 ILE A N 1
ATOM 848 C CA . ILE A 1 106 ? 3.035 2.511 9.403 1.00 92.19 106 ILE A CA 1
ATOM 849 C C . ILE A 1 106 ? 4.051 3.301 8.574 1.00 92.19 106 ILE A C 1
ATOM 851 O O . ILE A 1 106 ? 3.677 3.904 7.572 1.00 92.19 106 ILE A O 1
ATOM 855 N N . GLU A 1 107 ? 5.338 3.210 8.912 1.00 94.81 107 GLU A N 1
ATOM 856 C CA . GLU A 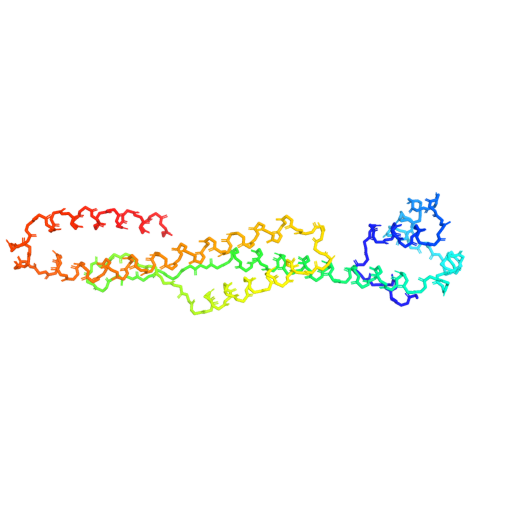1 107 ? 6.414 3.857 8.151 1.00 94.81 107 GLU A CA 1
ATOM 857 C C . GLU A 1 107 ? 6.432 3.385 6.691 1.00 94.81 107 GLU A C 1
ATOM 859 O O . GLU A 1 107 ? 6.470 4.197 5.766 1.00 94.81 107 GLU A O 1
ATOM 864 N N . THR A 1 108 ? 6.313 2.073 6.467 1.00 95.56 108 THR A N 1
ATOM 865 C CA . THR A 1 108 ? 6.254 1.486 5.120 1.00 95.56 108 THR A CA 1
ATOM 866 C C . THR A 1 108 ? 5.017 1.954 4.348 1.00 95.56 108 THR A C 1
ATOM 868 O O . THR A 1 108 ? 5.080 2.137 3.131 1.00 95.56 108 THR A O 1
ATOM 871 N N . LEU A 1 109 ? 3.873 2.145 5.015 1.00 95.56 109 LEU A N 1
ATOM 872 C CA . LEU A 1 109 ? 2.658 2.680 4.397 1.00 95.56 109 LEU A CA 1
ATOM 873 C C . LEU A 1 109 ? 2.863 4.110 3.912 1.00 95.56 109 LEU A C 1
ATOM 875 O O . LEU A 1 109 ? 2.602 4.399 2.742 1.00 95.56 109 LEU A O 1
ATOM 879 N N . GLU A 1 110 ? 3.357 4.977 4.791 1.00 94.81 110 GLU A N 1
ATOM 880 C CA . GLU A 1 110 ? 3.609 6.384 4.494 1.00 94.81 110 GLU A CA 1
ATOM 881 C C . GLU A 1 110 ? 4.662 6.542 3.391 1.00 94.81 110 GLU A C 1
ATOM 883 O O . GLU A 1 110 ? 4.440 7.267 2.417 1.00 94.81 110 GLU A O 1
ATOM 888 N N . GLU A 1 111 ? 5.776 5.808 3.480 1.00 96.00 111 GLU A N 1
ATOM 889 C CA . GLU A 1 111 ? 6.833 5.847 2.471 1.00 96.00 111 GLU A CA 1
ATOM 890 C C . GLU A 1 111 ? 6.302 5.414 1.099 1.00 96.00 111 GLU A C 1
ATOM 892 O O . GLU A 1 111 ? 6.474 6.131 0.109 1.00 96.00 111 GLU A O 1
ATOM 897 N N . ASN A 1 112 ? 5.597 4.282 1.030 1.00 95.75 112 ASN A N 1
ATOM 898 C CA . ASN A 1 112 ? 5.049 3.772 -0.224 1.00 95.75 112 ASN A CA 1
ATOM 899 C C . ASN A 1 112 ? 4.018 4.725 -0.842 1.00 95.75 112 ASN A C 1
ATOM 901 O O . ASN A 1 112 ? 3.990 4.885 -2.065 1.00 95.75 112 ASN A O 1
ATOM 905 N N . GLN A 1 113 ? 3.197 5.397 -0.028 1.00 95.19 113 GLN A N 1
ATOM 906 C CA . GLN A 1 113 ? 2.281 6.430 -0.518 1.00 95.19 113 GLN A CA 1
ATOM 907 C C . GLN A 1 113 ? 3.032 7.630 -1.110 1.00 95.19 113 GLN A C 1
ATOM 909 O O . GLN A 1 113 ? 2.656 8.116 -2.177 1.00 95.19 113 GLN A O 1
ATOM 914 N N . VAL A 1 114 ? 4.115 8.091 -0.475 1.00 95.50 114 VAL A N 1
ATOM 915 C CA . VAL A 1 114 ? 4.954 9.177 -1.015 1.00 95.50 114 VAL A CA 1
ATOM 916 C C . VAL A 1 114 ? 5.635 8.747 -2.316 1.00 95.50 114 VAL A C 1
ATOM 918 O O . VAL A 1 114 ? 5.667 9.512 -3.284 1.00 95.50 114 VAL A O 1
ATOM 921 N N . GLN A 1 115 ? 6.150 7.518 -2.383 1.00 93.75 115 GLN A N 1
ATOM 922 C CA . GLN A 1 115 ? 6.766 6.983 -3.597 1.00 93.75 115 GLN A CA 1
ATOM 923 C C . GLN A 1 115 ? 5.761 6.907 -4.758 1.00 93.75 115 GLN A C 1
ATOM 925 O O . GLN A 1 115 ? 6.072 7.353 -5.865 1.00 93.75 115 GLN A O 1
ATOM 930 N N . LEU A 1 116 ? 4.546 6.405 -4.516 1.00 94.38 116 LEU A N 1
ATOM 931 C CA . LEU A 1 116 ? 3.472 6.359 -5.515 1.00 94.38 116 LEU A CA 1
ATOM 932 C C . LEU A 1 116 ? 3.043 7.764 -5.959 1.00 94.38 116 LEU A C 1
ATOM 934 O O . LEU A 1 116 ? 2.903 8.006 -7.160 1.00 94.38 116 LEU A O 1
ATOM 938 N N . GLN A 1 117 ? 2.936 8.720 -5.033 1.00 93.31 117 GLN A N 1
ATOM 939 C CA . GLN A 1 117 ? 2.646 10.115 -5.361 1.00 93.31 117 GLN A CA 1
ATOM 940 C C . GLN A 1 117 ? 3.728 10.725 -6.266 1.00 93.31 117 GLN A C 1
ATOM 942 O O . GLN A 1 117 ? 3.410 11.425 -7.229 1.00 93.31 117 GLN A O 1
ATOM 947 N N . ASN A 1 118 ? 5.004 10.423 -6.015 1.00 91.56 118 ASN A N 1
ATOM 948 C CA . ASN A 1 118 ? 6.101 10.856 -6.880 1.00 91.56 118 ASN A CA 1
ATOM 949 C C . ASN A 1 118 ? 6.001 10.229 -8.278 1.00 91.56 118 ASN A C 1
ATOM 951 O O . ASN A 1 118 ? 6.194 10.932 -9.274 1.00 91.56 118 ASN A O 1
ATOM 955 N N . LEU A 1 119 ? 5.642 8.943 -8.378 1.00 90.31 119 LEU A N 1
ATOM 956 C CA . LEU A 1 119 ? 5.409 8.301 -9.675 1.00 90.31 119 LEU A CA 1
ATOM 957 C C . LEU A 1 119 ? 4.270 8.966 -10.448 1.00 90.31 119 LEU A C 1
ATOM 959 O O . LEU A 1 119 ? 4.436 9.205 -11.641 1.00 90.31 119 LEU A O 1
ATOM 963 N N . MET A 1 120 ? 3.178 9.347 -9.776 1.00 89.19 120 MET A N 1
ATOM 964 C CA . MET A 1 120 ? 2.052 10.068 -10.390 1.00 89.19 120 MET A CA 1
ATOM 965 C C . MET A 1 120 ? 2.456 11.396 -11.037 1.00 89.19 120 MET A C 1
ATOM 967 O O . MET A 1 120 ? 1.848 11.814 -12.018 1.00 89.19 120 MET A O 1
ATOM 971 N N . THR A 1 121 ? 3.499 12.057 -10.527 1.00 89.62 121 THR A N 1
ATOM 972 C CA . THR A 1 121 ? 4.023 13.303 -11.119 1.00 89.62 121 THR A CA 1
ATOM 973 C C . THR A 1 121 ? 5.019 13.075 -12.258 1.00 89.62 121 THR A C 1
ATOM 975 O O . THR A 1 121 ? 5.424 14.023 -12.935 1.00 89.62 121 THR A O 1
ATOM 978 N N . SER A 1 122 ? 5.444 11.830 -12.480 1.00 89.31 122 SER A N 1
ATOM 979 C CA . SER A 1 122 ? 6.439 11.505 -13.493 1.00 89.31 122 SER A CA 1
ATOM 980 C C . SER A 1 122 ? 5.854 11.593 -14.896 1.00 89.31 122 SER A C 1
ATOM 982 O O . SER A 1 122 ? 4.869 10.938 -15.220 1.00 89.31 122 SER A O 1
ATOM 984 N N . LYS A 1 123 ? 6.548 12.295 -15.796 1.00 87.12 123 LYS A N 1
ATOM 985 C CA . LYS A 1 123 ? 6.194 12.354 -17.225 1.00 87.12 123 LYS A CA 1
ATOM 986 C C . LYS A 1 123 ? 6.259 11.000 -17.955 1.00 87.12 123 LYS A C 1
ATOM 988 O O . LYS A 1 123 ? 5.829 10.913 -19.097 1.00 87.12 123 LYS A O 1
ATOM 993 N N . TYR A 1 124 ? 6.824 9.967 -17.324 1.00 85.00 124 TYR A N 1
ATOM 994 C CA . TYR A 1 124 ? 6.963 8.617 -17.887 1.00 85.00 124 TYR A CA 1
ATOM 995 C C . TYR A 1 124 ? 5.908 7.629 -17.357 1.00 85.00 124 TYR A C 1
ATOM 997 O O . TYR A 1 124 ? 6.037 6.428 -17.576 1.00 85.00 124 TYR A O 1
ATOM 1005 N N . ILE A 1 125 ? 4.892 8.108 -16.628 1.00 87.94 125 ILE A N 1
ATOM 1006 C CA . ILE A 1 125 ? 3.888 7.247 -15.989 1.00 87.94 125 ILE A CA 1
ATOM 1007 C C . ILE A 1 125 ? 2.899 6.608 -16.969 1.00 87.94 125 ILE A C 1
ATOM 1009 O O . ILE A 1 125 ? 2.308 5.600 -16.621 1.00 87.94 125 ILE A O 1
ATOM 1013 N N . GLU A 1 126 ? 2.731 7.141 -18.179 1.00 87.69 126 GLU A N 1
ATOM 1014 C CA . GLU A 1 126 ? 1.672 6.779 -19.142 1.00 87.69 126 GLU A CA 1
ATOM 1015 C C . GLU A 1 126 ? 1.321 5.275 -19.194 1.00 87.69 126 GLU A C 1
ATOM 1017 O O . GLU A 1 126 ? 0.157 4.901 -19.102 1.00 87.69 126 GLU A O 1
ATOM 1022 N N . HIS A 1 127 ? 2.320 4.389 -19.269 1.00 85.56 127 HIS A N 1
ATOM 1023 C CA . HIS A 1 127 ? 2.093 2.939 -19.329 1.00 85.56 127 HIS A CA 1
ATOM 1024 C C . HIS A 1 127 ? 1.668 2.298 -17.990 1.00 85.56 127 HIS A C 1
ATOM 1026 O O . HIS A 1 127 ? 1.043 1.240 -17.975 1.00 85.56 127 HIS A O 1
ATOM 1032 N N . PHE A 1 128 ? 2.023 2.915 -16.866 1.00 89.62 128 PHE A N 1
ATOM 1033 C CA . PHE A 1 128 ? 1.800 2.426 -15.504 1.00 89.62 128 PHE A CA 1
ATOM 1034 C C . PHE A 1 128 ? 0.721 3.202 -14.740 1.00 89.62 128 PHE A C 1
ATOM 1036 O O . PHE A 1 128 ? 0.440 2.855 -13.595 1.00 89.62 128 PHE A O 1
ATOM 1043 N N . GLU A 1 129 ? 0.106 4.223 -15.341 1.00 91.12 129 GLU A N 1
ATOM 1044 C CA . GLU A 1 129 ? -0.839 5.129 -14.675 1.00 91.12 129 GLU A CA 1
ATOM 1045 C C . GLU A 1 129 ? -1.964 4.379 -13.961 1.00 91.12 129 GLU A C 1
ATOM 1047 O O . GLU A 1 129 ? -2.226 4.622 -12.783 1.00 91.12 129 GLU A O 1
ATOM 1052 N N . GLU A 1 130 ? -2.579 3.408 -14.635 1.00 93.25 130 GLU A N 1
ATOM 1053 C CA . GLU A 1 130 ? -3.656 2.610 -14.052 1.00 93.25 130 GLU A CA 1
ATOM 1054 C C . GLU A 1 130 ? -3.178 1.803 -12.834 1.00 93.25 130 GLU A C 1
ATOM 1056 O O . GLU A 1 130 ? -3.841 1.783 -11.793 1.00 93.25 130 GLU A O 1
ATOM 1061 N N . GLN A 1 131 ? -2.000 1.178 -12.930 1.00 93.19 131 GLN A N 1
ATOM 1062 C CA . GLN A 1 131 ? -1.438 0.361 -11.852 1.00 93.19 131 GLN A CA 1
ATOM 1063 C C . GLN A 1 131 ? -1.040 1.218 -10.647 1.00 93.19 131 GLN A C 1
ATOM 1065 O O . GLN A 1 131 ? -1.402 0.889 -9.517 1.00 93.19 131 GLN A O 1
ATOM 1070 N N . VAL A 1 132 ? -0.347 2.336 -10.881 1.00 93.88 132 VAL A N 1
ATOM 1071 C CA . VAL A 1 132 ? 0.072 3.279 -9.832 1.00 93.88 132 VAL A CA 1
ATOM 1072 C C . VAL A 1 132 ? -1.153 3.912 -9.169 1.00 93.88 132 VAL A C 1
ATOM 1074 O O . VAL A 1 132 ? -1.230 3.948 -7.943 1.00 93.88 132 VAL A O 1
ATOM 1077 N N . SER A 1 133 ? -2.158 4.332 -9.946 1.00 93.94 133 SER A N 1
ATOM 1078 C CA . SER A 1 133 ? -3.408 4.897 -9.417 1.00 93.94 133 SER A CA 1
ATOM 1079 C C . SER A 1 133 ? -4.185 3.885 -8.571 1.00 93.94 133 SER A C 1
ATOM 1081 O O . SER A 1 133 ? -4.702 4.221 -7.503 1.00 93.94 133 SER A O 1
ATOM 1083 N N . SER A 1 134 ? -4.252 2.630 -9.022 1.00 95.81 134 SER A N 1
ATOM 1084 C CA . SER A 1 134 ? -4.871 1.531 -8.276 1.00 95.81 134 SER A CA 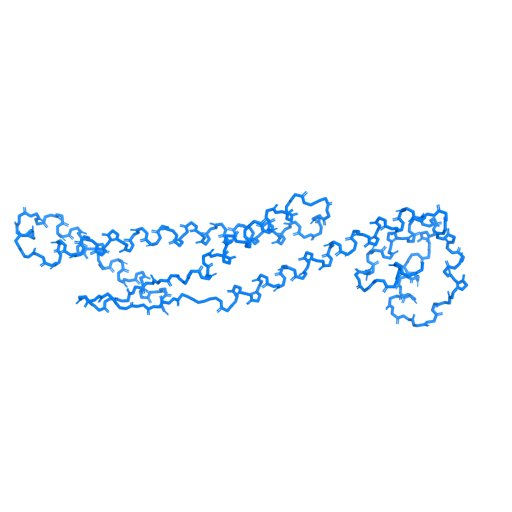1
ATOM 1085 C C . SER A 1 134 ? -4.172 1.303 -6.934 1.00 95.81 134 SER A C 1
ATOM 1087 O O . SER A 1 134 ? -4.837 1.254 -5.898 1.00 95.81 134 SER A O 1
ATOM 1089 N N . TRP A 1 135 ? -2.837 1.242 -6.925 1.00 96.31 135 TRP A N 1
ATOM 1090 C CA . TRP A 1 135 ? -2.053 1.114 -5.696 1.00 96.31 135 TRP A CA 1
ATOM 1091 C C . TRP A 1 135 ? -2.223 2.306 -4.757 1.00 96.31 135 TRP A C 1
ATOM 1093 O O . TRP A 1 135 ? -2.481 2.099 -3.572 1.00 96.31 135 TRP A O 1
ATOM 1103 N N . GLN A 1 136 ? -2.178 3.535 -5.276 1.00 94.88 136 GLN A N 1
ATOM 1104 C CA . GLN A 1 136 ? -2.389 4.743 -4.477 1.00 94.88 136 GLN A CA 1
ATOM 1105 C C . GLN A 1 136 ? -3.741 4.695 -3.760 1.00 94.88 136 GLN A C 1
ATOM 1107 O O . GLN A 1 136 ? -3.810 4.889 -2.550 1.00 94.88 136 GLN A O 1
ATOM 1112 N N . LYS A 1 137 ? -4.820 4.369 -4.484 1.00 96.06 137 LYS A N 1
ATOM 1113 C CA . LYS A 1 137 ? -6.166 4.255 -3.901 1.00 96.06 137 LYS A CA 1
ATOM 1114 C C . LYS A 1 137 ? -6.233 3.184 -2.816 1.00 96.06 137 LYS A C 1
ATOM 1116 O O . LYS A 1 137 ? -6.828 3.431 -1.771 1.00 96.06 137 LYS A O 1
ATOM 1121 N N . LYS A 1 138 ? -5.632 2.013 -3.051 1.00 95.88 138 LYS A N 1
ATOM 1122 C CA . LYS A 1 138 ? -5.607 0.913 -2.075 1.00 95.88 138 LYS A CA 1
ATOM 1123 C C . LYS A 1 138 ? -4.885 1.316 -0.794 1.00 95.88 138 LYS A C 1
ATOM 1125 O O . LYS A 1 138 ? -5.442 1.119 0.280 1.00 95.88 138 LYS A O 1
ATOM 1130 N N . LEU A 1 139 ? -3.689 1.898 -0.902 1.00 95.75 139 LEU A N 1
ATOM 1131 C CA . LEU A 1 139 ? -2.902 2.290 0.270 1.00 95.75 139 LEU A CA 1
ATOM 1132 C C . LEU A 1 139 ? -3.538 3.454 1.030 1.00 95.75 139 LEU A C 1
ATOM 1134 O O . LEU A 1 139 ? -3.562 3.425 2.254 1.00 95.75 139 LEU A O 1
ATOM 1138 N N . THR A 1 140 ? -4.112 4.438 0.333 1.00 95.88 140 THR A N 1
ATOM 1139 C CA . THR A 1 140 ? -4.852 5.529 0.984 1.00 95.88 140 THR A CA 1
ATOM 1140 C C . THR A 1 140 ? -6.103 5.017 1.701 1.00 95.88 140 THR A C 1
ATOM 1142 O O . THR A 1 140 ? -6.388 5.448 2.815 1.00 95.88 140 THR A O 1
ATOM 1145 N N . LEU A 1 141 ? -6.849 4.084 1.101 1.00 96.31 141 LEU A N 1
ATOM 1146 C CA . LEU A 1 141 ? -8.001 3.477 1.769 1.00 96.31 141 LEU A CA 1
ATOM 1147 C C . LEU A 1 141 ? -7.570 2.652 2.987 1.00 96.31 141 LEU A C 1
ATOM 1149 O O . LEU A 1 141 ? -8.207 2.742 4.033 1.00 96.31 141 LEU A O 1
ATOM 1153 N N . ALA A 1 142 ? -6.494 1.871 2.861 1.00 94.06 142 ALA A N 1
ATOM 1154 C CA . ALA A 1 142 ? -5.949 1.095 3.967 1.00 94.06 142 ALA A CA 1
ATOM 1155 C C . ALA A 1 142 ? -5.570 2.003 5.145 1.00 94.06 142 ALA A C 1
ATOM 1157 O O . ALA A 1 142 ? -6.005 1.742 6.260 1.00 94.06 142 ALA A O 1
ATOM 1158 N N . ASP A 1 143 ? -4.856 3.101 4.894 1.00 95.19 143 ASP A N 1
ATOM 1159 C CA . ASP A 1 143 ? -4.480 4.083 5.918 1.00 95.19 143 ASP A CA 1
ATOM 1160 C C . ASP A 1 143 ? -5.694 4.670 6.659 1.00 95.19 143 ASP A C 1
ATOM 1162 O O . ASP A 1 143 ? -5.747 4.683 7.891 1.00 95.19 143 ASP A O 1
ATOM 1166 N N . GLN A 1 144 ? -6.728 5.071 5.913 1.00 95.50 144 GLN A N 1
ATOM 1167 C CA . GLN A 1 144 ? -7.967 5.595 6.493 1.00 95.50 144 GLN A CA 1
ATOM 1168 C C . GLN A 1 144 ? -8.680 4.558 7.365 1.00 95.50 144 GLN A C 1
ATOM 1170 O O . GLN A 1 144 ? -9.115 4.873 8.473 1.00 95.50 144 GLN A O 1
ATOM 1175 N N . VAL A 1 145 ?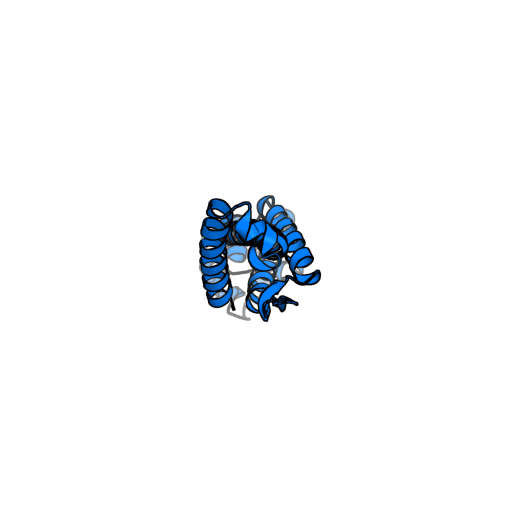 -8.800 3.321 6.874 1.00 94.38 145 VAL A N 1
ATOM 1176 C CA . VAL A 1 145 ? -9.468 2.233 7.601 1.00 94.38 145 VAL A CA 1
ATOM 1177 C C . VAL A 1 145 ? -8.680 1.851 8.852 1.00 94.38 145 VAL A C 1
ATOM 1179 O O . VAL A 1 145 ? -9.286 1.688 9.907 1.00 94.38 145 VAL A O 1
ATOM 1182 N N . ILE A 1 146 ? -7.351 1.759 8.767 1.00 92.19 146 ILE A N 1
ATOM 1183 C CA . ILE A 1 146 ? -6.473 1.453 9.905 1.00 92.19 146 ILE A CA 1
ATOM 1184 C C . ILE A 1 146 ? -6.589 2.543 10.974 1.00 92.19 146 ILE A C 1
ATOM 1186 O O . ILE A 1 146 ? -6.801 2.239 12.149 1.00 92.19 146 ILE A O 1
ATOM 1190 N N . SER A 1 147 ? -6.507 3.810 10.566 1.00 93.25 147 SER A N 1
ATOM 1191 C CA . SER A 1 147 ? -6.622 4.956 11.470 1.00 93.25 147 SER A CA 1
ATOM 1192 C C . SER A 1 147 ? -7.971 4.976 12.189 1.00 93.25 147 SER A C 1
ATOM 1194 O O . SER A 1 147 ? -8.020 5.075 13.419 1.00 93.25 147 SER A O 1
ATOM 1196 N N . LEU A 1 148 ? -9.067 4.805 11.440 1.00 95.19 148 LEU A N 1
ATOM 1197 C CA . LEU A 1 148 ? -10.415 4.753 12.002 1.00 95.19 148 LEU A CA 1
ATOM 1198 C C . LEU A 1 148 ? -10.589 3.549 12.935 1.00 95.19 148 LEU A C 1
ATOM 1200 O O . LEU A 1 148 ? -11.155 3.685 14.018 1.00 95.19 148 LEU A O 1
ATOM 1204 N N . TRP A 1 149 ? -10.076 2.379 12.550 1.00 94.00 149 TRP A N 1
ATOM 1205 C CA . TRP A 1 149 ? -10.134 1.179 13.379 1.00 94.00 149 TRP A CA 1
ATOM 1206 C C . TRP A 1 149 ? -9.431 1.385 14.721 1.00 94.00 149 TRP A C 1
ATOM 1208 O O . TRP A 1 149 ? -9.986 1.051 15.767 1.00 94.00 149 TRP A O 1
ATOM 1218 N N . PHE A 1 150 ? -8.239 1.986 14.730 1.00 92.94 150 PHE A N 1
ATOM 1219 C CA . PHE A 1 150 ? -7.523 2.263 15.976 1.00 92.94 150 PHE A CA 1
ATOM 1220 C C . PHE A 1 150 ? -8.211 3.310 16.851 1.00 92.94 150 PHE A C 1
ATOM 1222 O O . PHE A 1 150 ? -8.158 3.194 18.079 1.00 92.94 150 PHE A O 1
ATOM 1229 N N . GLU A 1 151 ? -8.893 4.292 16.264 1.00 94.75 151 GLU A N 1
ATOM 1230 C CA . GLU A 1 151 ? -9.732 5.227 17.016 1.00 94.75 151 GLU A CA 1
ATOM 1231 C C . GLU A 1 151 ? -10.931 4.514 17.662 1.00 94.75 151 GLU A C 1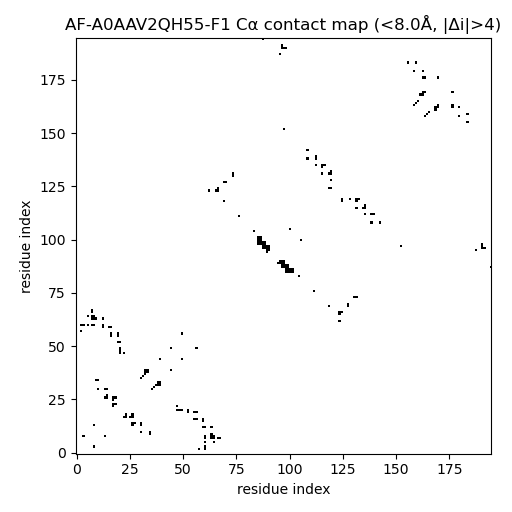
ATOM 1233 O O . GLU A 1 151 ? -11.184 4.687 18.862 1.00 94.75 151 GLU A O 1
ATOM 1238 N N . VAL A 1 152 ? -11.620 3.656 16.903 1.00 94.44 152 VAL A N 1
ATOM 1239 C CA . VAL A 1 152 ? -12.740 2.841 17.394 1.00 94.44 152 VAL A CA 1
ATOM 1240 C C . VAL A 1 152 ? -12.275 1.902 18.504 1.00 94.44 152 VAL A C 1
ATOM 1242 O O . VAL A 1 152 ? -12.859 1.918 19.585 1.00 94.44 152 VAL A O 1
ATOM 1245 N N . GLN A 1 153 ? -11.191 1.150 18.299 1.00 93.69 153 GLN A N 1
ATOM 1246 C CA . GLN A 1 153 ? -10.639 0.219 19.288 1.00 93.69 153 GLN A CA 1
ATOM 1247 C C . GLN A 1 153 ? -10.218 0.942 20.577 1.00 93.69 153 GLN A C 1
ATOM 1249 O O . GLN A 1 153 ? -10.479 0.453 21.678 1.00 93.69 153 GLN A O 1
ATOM 1254 N N . ARG A 1 154 ? -9.600 2.127 20.468 1.00 92.94 154 ARG A N 1
ATOM 1255 C CA . ARG A 1 154 ? -9.219 2.948 21.629 1.00 92.94 154 ARG A CA 1
ATOM 1256 C C . ARG A 1 154 ? -10.446 3.434 22.397 1.00 92.94 154 ARG A C 1
ATOM 1258 O O . ARG A 1 154 ? -10.478 3.335 23.623 1.00 92.94 154 ARG A O 1
ATOM 1265 N N . THR A 1 155 ? -11.444 3.949 21.684 1.00 94.00 155 THR A N 1
ATOM 1266 C CA . THR A 1 155 ? -12.683 4.458 22.286 1.00 94.00 155 THR A CA 1
ATOM 1267 C C . THR A 1 155 ? -13.475 3.328 22.935 1.00 94.00 155 THR A C 1
ATOM 1269 O O . THR A 1 155 ? -13.935 3.476 24.064 1.00 94.00 155 THR A O 1
ATOM 1272 N N . TRP A 1 156 ? -13.567 2.174 22.272 1.00 93.94 156 TRP A N 1
ATOM 1273 C CA . TRP A 1 156 ? -14.181 0.970 22.822 1.00 93.94 156 TRP A CA 1
ATOM 1274 C C . TRP A 1 156 ? -13.466 0.508 24.094 1.00 93.94 156 TRP A C 1
ATOM 1276 O O . TRP A 1 156 ? -14.133 0.324 25.103 1.00 93.94 156 TRP A O 1
ATOM 1286 N N . SER A 1 157 ? -12.130 0.412 24.109 1.00 90.75 157 SER A N 1
ATOM 1287 C CA . SER A 1 157 ? -11.377 -0.003 25.307 1.00 90.75 157 SER A CA 1
ATOM 1288 C C . SER A 1 157 ? -11.602 0.949 26.493 1.00 90.75 157 SER A C 1
ATOM 1290 O O . SER A 1 157 ? -11.766 0.512 27.635 1.00 90.75 157 SER A O 1
ATOM 1292 N N . TYR A 1 158 ? -11.694 2.257 26.227 1.00 90.31 158 TYR A N 1
ATOM 1293 C CA . TYR A 1 158 ? -12.043 3.247 27.245 1.00 90.31 158 TYR A CA 1
ATOM 1294 C C . TYR A 1 158 ? -13.474 3.059 27.771 1.00 90.31 158 TYR A C 1
ATOM 1296 O O . TYR A 1 158 ? -13.681 2.993 28.984 1.00 90.31 158 TYR A O 1
ATOM 1304 N N . LEU A 1 159 ? -14.459 2.934 26.881 1.00 91.00 159 LEU A N 1
ATOM 1305 C CA . LEU A 1 159 ? -15.865 2.780 27.257 1.00 91.00 159 LEU A CA 1
ATOM 1306 C C . LEU A 1 159 ? -16.151 1.433 27.927 1.00 91.00 159 LEU A C 1
ATOM 1308 O O . LEU A 1 159 ? -16.909 1.396 28.891 1.00 91.00 159 LEU A O 1
ATOM 1312 N N . GLU A 1 160 ? -15.496 0.354 27.502 1.00 89.38 160 GLU A N 1
ATOM 1313 C CA . GLU A 1 160 ? -15.570 -0.963 28.141 1.00 89.38 160 GLU A CA 1
ATOM 1314 C C . GLU A 1 160 ? -15.149 -0.860 29.607 1.00 89.38 160 GLU A C 1
ATOM 1316 O O . GLU A 1 160 ? -15.815 -1.399 30.495 1.00 89.38 160 GLU A O 1
ATOM 1321 N N . SER A 1 161 ? -14.109 -0.071 29.896 1.00 87.06 161 SER A N 1
ATOM 1322 C CA . SER A 1 161 ? -13.655 0.125 31.270 1.00 87.06 161 SER A CA 1
ATOM 1323 C C . SER A 1 161 ? -14.675 0.783 32.191 1.00 87.06 161 SER A C 1
ATOM 1325 O O . SER A 1 161 ? -14.698 0.481 33.386 1.00 87.06 161 SER A O 1
ATOM 1327 N N . ILE A 1 162 ? -15.538 1.619 31.620 1.00 88.06 162 ILE A N 1
ATOM 1328 C CA . ILE A 1 162 ? -16.557 2.402 32.312 1.00 88.06 162 ILE A CA 1
ATOM 1329 C C . ILE A 1 162 ? -17.866 1.614 32.406 1.00 88.06 162 ILE A C 1
ATOM 1331 O O . ILE A 1 162 ? -18.421 1.474 33.491 1.00 88.06 162 ILE A O 1
ATOM 1335 N N . PHE A 1 163 ? -18.353 1.088 31.282 1.00 86.81 163 PHE A N 1
ATOM 1336 C CA . PHE A 1 163 ? -19.676 0.478 31.172 1.00 86.81 163 PHE A CA 1
ATOM 1337 C C . PHE A 1 163 ? -19.702 -1.015 31.484 1.00 86.81 163 PHE A C 1
ATOM 1339 O O . PHE A 1 163 ? -20.751 -1.507 31.881 1.00 86.81 163 PHE A O 1
ATOM 1346 N N . ILE A 1 164 ? -18.599 -1.751 31.333 1.00 81.06 164 ILE A N 1
ATOM 1347 C CA . ILE A 1 164 ? -18.522 -3.178 31.703 1.00 81.06 164 ILE A CA 1
ATOM 1348 C C . ILE A 1 164 ? -17.747 -3.346 33.012 1.00 81.06 164 ILE A C 1
ATOM 1350 O O . ILE A 1 164 ? -18.097 -4.177 33.845 1.00 81.06 164 ILE A O 1
ATOM 1354 N N . GLY A 1 165 ? -16.727 -2.516 33.236 1.00 78.94 165 GLY A N 1
ATOM 1355 C CA . GLY A 1 165 ? -15.914 -2.562 34.450 1.00 78.94 165 GLY A CA 1
ATOM 1356 C C . GLY A 1 165 ? -16.558 -1.994 35.721 1.00 78.94 165 GLY A C 1
ATOM 1357 O O . GLY A 1 165 ? -16.033 -2.261 36.801 1.00 78.94 165 GLY A O 1
ATOM 1358 N N . SER A 1 166 ? -17.645 -1.213 35.627 1.00 86.56 166 SER A N 1
ATOM 1359 C CA . SER A 1 166 ? -18.259 -0.527 36.778 1.00 86.56 166 SER A CA 1
ATOM 1360 C C . SER A 1 166 ? -19.763 -0.784 36.909 1.00 86.56 166 SER A C 1
ATOM 1362 O O . SER A 1 166 ? -20.589 -0.156 36.244 1.00 86.56 166 SER A O 1
ATOM 1364 N N . ASP A 1 167 ? -20.133 -1.651 37.855 1.00 85.44 167 ASP A N 1
ATOM 1365 C CA . ASP A 1 167 ? -21.535 -1.967 38.171 1.00 85.44 167 ASP A CA 1
ATOM 1366 C C . ASP A 1 167 ? -22.345 -0.758 38.666 1.00 85.44 167 ASP A C 1
ATOM 1368 O O . ASP A 1 167 ? -23.567 -0.722 38.509 1.00 85.44 167 ASP A O 1
ATOM 1372 N N . ASP A 1 168 ? -21.694 0.229 39.289 1.00 90.62 168 ASP A N 1
ATOM 1373 C CA . ASP A 1 168 ? -22.363 1.444 39.772 1.00 90.62 168 ASP A CA 1
ATOM 1374 C C . ASP A 1 168 ? -22.801 2.337 38.603 1.00 90.62 168 ASP A C 1
ATOM 1376 O O . ASP A 1 168 ? -23.952 2.774 38.546 1.00 90.62 168 ASP A O 1
ATOM 1380 N N . ILE A 1 169 ? -21.931 2.510 37.602 1.00 86.75 169 ILE A N 1
ATOM 1381 C CA . ILE A 1 169 ? -22.250 3.282 36.393 1.00 86.75 169 ILE A CA 1
ATOM 1382 C C . ILE A 1 169 ? -23.378 2.606 35.615 1.00 86.75 169 ILE A C 1
ATOM 1384 O O . ILE A 1 169 ? -24.302 3.288 35.174 1.00 86.75 169 ILE A O 1
ATOM 1388 N N . ARG A 1 170 ? -23.377 1.269 35.534 1.00 89.88 170 ARG A N 1
ATOM 1389 C CA . ARG A 1 170 ? -24.465 0.522 34.884 1.00 89.88 170 ARG A CA 1
ATOM 1390 C C . ARG A 1 170 ? -25.830 0.748 35.531 1.00 89.88 170 ARG A C 1
ATOM 1392 O O . ARG A 1 170 ? -26.843 0.785 34.836 1.00 89.88 170 ARG A O 1
ATOM 1399 N N . LYS A 1 171 ? -25.871 0.921 36.856 1.00 90.19 171 LYS A N 1
ATOM 1400 C CA . LYS A 1 171 ? -27.110 1.229 37.593 1.00 90.19 171 LYS A CA 1
ATOM 1401 C C . LYS A 1 171 ? -27.552 2.678 37.413 1.00 90.19 171 LYS A C 1
ATOM 1403 O O . LYS A 1 171 ? -28.752 2.935 37.401 1.00 90.19 171 LYS A O 1
ATOM 1408 N N . GLN A 1 172 ? -26.606 3.608 37.293 1.00 92.75 172 GLN A N 1
ATOM 1409 C CA . GLN A 1 172 ? -26.896 5.032 37.112 1.00 92.75 172 GLN A CA 1
ATOM 1410 C C . GLN A 1 172 ? -27.298 5.373 35.669 1.00 92.75 172 GLN A C 1
ATOM 1412 O O . GLN A 1 172 ? -28.156 6.231 35.471 1.00 92.75 172 GLN A O 1
ATOM 1417 N N . LEU A 1 173 ? -26.725 4.686 34.675 1.00 93.50 173 LEU A N 1
ATOM 1418 C CA . LEU A 1 173 ? -26.935 4.920 33.240 1.00 93.50 173 LEU A CA 1
ATOM 1419 C C . LEU A 1 173 ? -27.360 3.624 32.510 1.00 93.50 173 LEU A C 1
ATOM 1421 O O . LEU A 1 173 ? -26.602 3.084 31.695 1.00 93.50 173 LEU A 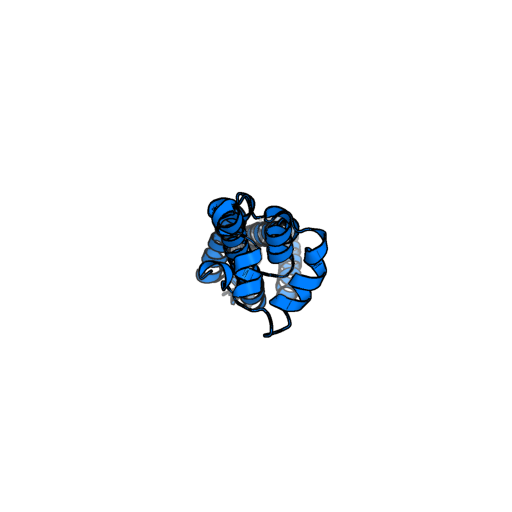O 1
ATOM 1425 N N . PRO A 1 174 ? -28.564 3.088 32.787 1.00 91.56 174 PRO A N 1
ATOM 1426 C CA . PRO A 1 174 ? -28.991 1.788 32.262 1.00 91.56 174 PRO A CA 1
ATOM 1427 C C . PRO A 1 174 ? -29.227 1.784 30.742 1.00 91.56 174 PRO A C 1
ATOM 1429 O O . PRO A 1 174 ? -28.935 0.786 30.079 1.00 91.56 174 PRO A O 1
ATOM 1432 N N . GLU A 1 175 ? -29.723 2.888 30.171 1.00 94.00 175 GLU A N 1
ATOM 1433 C CA . GLU A 1 175 ? -29.946 3.005 28.721 1.00 94.00 175 GLU A CA 1
ATOM 1434 C C . GLU A 1 175 ? -28.622 3.007 27.946 1.00 94.00 175 GLU A C 1
ATOM 1436 O O . GLU A 1 175 ? -28.458 2.222 27.010 1.00 94.00 175 GLU A O 1
ATOM 1441 N N . ASP A 1 176 ? -27.652 3.820 28.378 1.00 91.75 176 ASP A N 1
ATOM 1442 C CA . ASP A 1 176 ? -26.323 3.879 27.759 1.00 91.75 176 ASP A CA 1
ATOM 1443 C C . ASP A 1 176 ? -25.566 2.558 27.909 1.00 91.75 176 ASP A C 1
ATOM 1445 O O . ASP A 1 176 ? -24.913 2.116 26.967 1.00 91.75 176 ASP A O 1
ATOM 1449 N N . SER A 1 177 ? -25.715 1.879 29.049 1.00 91.69 177 SER A N 1
ATOM 1450 C CA . SER A 1 177 ? -25.122 0.553 29.266 1.00 91.69 177 SER A CA 1
ATOM 1451 C C . SER A 1 177 ? -25.689 -0.481 28.297 1.00 91.69 177 SER A C 1
ATOM 1453 O O . SER A 1 177 ? -24.931 -1.185 27.640 1.00 91.69 177 SER A O 1
ATOM 1455 N N . THR A 1 178 ? -27.015 -0.513 28.128 1.00 92.19 178 THR A N 1
ATOM 1456 C CA . THR A 1 178 ? -27.676 -1.420 27.171 1.00 92.19 178 THR A CA 1
ATOM 1457 C C . THR A 1 178 ? -27.267 -1.109 25.727 1.00 92.19 178 THR A C 1
ATOM 1459 O O . THR A 1 178 ? -27.161 -2.005 24.891 1.00 92.19 178 THR A O 1
ATOM 1462 N N . ARG A 1 179 ? -27.045 0.171 25.405 1.00 93.75 179 ARG A N 1
ATOM 1463 C CA . ARG A 1 179 ? -26.533 0.586 24.096 1.00 93.75 179 ARG A CA 1
ATOM 1464 C C . ARG A 1 179 ? -25.085 0.142 23.894 1.00 93.75 179 ARG A C 1
ATOM 1466 O O . ARG A 1 179 ? -24.758 -0.317 22.804 1.00 93.75 179 ARG A O 1
ATOM 1473 N N . PHE A 1 180 ? -24.241 0.276 24.916 1.00 93.69 180 PHE A N 1
ATOM 1474 C CA . PHE A 1 180 ? -22.844 -0.138 24.852 1.00 93.69 180 PHE A CA 1
ATOM 1475 C C . PHE A 1 180 ? -22.699 -1.654 24.720 1.00 93.69 180 PHE A C 1
ATOM 1477 O O . PHE A 1 180 ? -21.871 -2.093 23.935 1.00 93.69 180 PHE A O 1
ATOM 1484 N N . ASP A 1 181 ? -23.540 -2.443 25.392 1.00 92.06 181 ASP A N 1
ATOM 1485 C CA . ASP A 1 181 ? -23.510 -3.907 25.279 1.00 92.06 181 ASP A CA 1
ATOM 1486 C C . ASP A 1 181 ? -23.675 -4.370 23.814 1.00 92.06 181 ASP A C 1
ATOM 1488 O O . ASP A 1 181 ? -22.960 -5.258 23.363 1.00 92.06 181 ASP A O 1
ATOM 1492 N N . LYS A 1 182 ? -24.536 -3.704 23.028 1.00 94.25 182 LYS A N 1
ATOM 1493 C CA . LYS A 1 182 ? -24.679 -3.984 21.584 1.00 94.25 182 LYS A CA 1
ATOM 1494 C C . LYS A 1 182 ? -23.434 -3.607 20.782 1.00 94.25 182 LYS A C 1
ATOM 1496 O O . LYS A 1 182 ? -23.013 -4.353 19.913 1.00 94.25 182 LYS A O 1
ATOM 1501 N N . ILE A 1 183 ? -22.839 -2.451 21.082 1.00 94.19 183 ILE A N 1
ATOM 1502 C CA . ILE A 1 183 ? -21.603 -1.997 20.423 1.00 94.19 183 ILE A CA 1
ATOM 1503 C C . ILE A 1 183 ? -20.445 -2.950 20.745 1.00 94.19 183 ILE A C 1
ATOM 1505 O O . ILE A 1 183 ? -19.598 -3.196 19.894 1.00 94.19 183 ILE A O 1
ATOM 1509 N N . ASP A 1 184 ? -20.399 -3.476 21.967 1.00 92.19 184 ASP A N 1
ATOM 1510 C CA . ASP A 1 184 ? -19.417 -4.469 22.392 1.00 92.19 184 ASP A CA 1
ATOM 1511 C C . ASP A 1 184 ? -19.578 -5.795 21.634 1.00 92.19 184 ASP A C 1
ATOM 1513 O O . ASP A 1 184 ? -18.579 -6.359 21.188 1.00 92.19 184 ASP A O 1
ATOM 1517 N N . GLU A 1 185 ? -20.814 -6.260 21.429 1.00 92.44 185 GLU A N 1
ATOM 1518 C CA . GLU A 1 185 ? -21.114 -7.418 20.576 1.00 92.44 185 GLU A CA 1
ATOM 1519 C C . GLU A 1 185 ? -20.673 -7.179 19.122 1.00 92.44 185 GLU A C 1
ATOM 1521 O O . GLU A 1 185 ? -19.890 -7.973 18.595 1.00 92.44 185 GLU A O 1
ATOM 1526 N N . ASP A 1 186 ? -21.079 -6.058 18.516 1.00 93.94 186 ASP A N 1
ATOM 1527 C CA . ASP A 1 186 ? -20.709 -5.692 17.141 1.00 93.94 186 ASP A CA 1
ATOM 1528 C C . ASP A 1 186 ? -19.179 -5.594 16.980 1.00 93.94 186 ASP A C 1
ATOM 1530 O O . ASP A 1 186 ? -18.600 -6.100 16.017 1.00 93.94 186 ASP A O 1
ATOM 1534 N N . PHE A 1 187 ? -18.488 -4.969 17.941 1.00 92.69 187 PHE A N 1
ATOM 1535 C CA . PHE A 1 187 ? -17.029 -4.846 17.925 1.00 92.69 187 PHE A CA 1
ATOM 1536 C C . PHE A 1 187 ? -16.349 -6.216 17.996 1.00 92.69 187 PHE A C 1
ATOM 1538 O O . PHE A 1 187 ? -15.409 -6.476 17.240 1.00 92.69 187 PHE A O 1
ATOM 1545 N N . LYS A 1 188 ? -16.829 -7.101 18.879 1.00 90.56 188 LYS A N 1
ATOM 1546 C CA . LYS A 1 188 ? -16.312 -8.467 19.029 1.00 90.56 188 LYS A CA 1
ATOM 1547 C C . LYS A 1 188 ? -16.535 -9.309 17.776 1.00 90.56 188 LYS A C 1
ATOM 1549 O O . LYS A 1 188 ? -15.655 -10.092 17.422 1.00 90.56 188 LYS A O 1
ATOM 1554 N N . GLU A 1 189 ? -17.664 -9.143 17.095 1.00 92.50 189 GLU A N 1
ATOM 1555 C CA . GLU A 1 189 ? -17.922 -9.807 15.817 1.00 92.50 189 GLU A CA 1
ATOM 1556 C C . GLU A 1 189 ? -16.947 -9.318 14.737 1.00 92.50 189 GLU A C 1
ATOM 1558 O O . GLU A 1 189 ? -16.290 -10.129 14.081 1.00 92.50 189 GLU A O 1
ATOM 1563 N N . LEU A 1 190 ? -16.778 -7.997 14.613 1.00 91.75 190 LEU A N 1
ATOM 1564 C CA . LEU A 1 190 ? -15.883 -7.393 13.626 1.00 91.75 190 LEU A CA 1
ATOM 1565 C C . LEU A 1 190 ? -14.420 -7.797 13.832 1.00 91.75 190 LEU A C 1
ATOM 1567 O O . LEU A 1 190 ? -13.766 -8.199 12.873 1.00 91.75 190 LEU A O 1
ATOM 1571 N N . ILE A 1 191 ? -13.902 -7.738 15.064 1.00 89.38 191 ILE A N 1
ATOM 1572 C CA . ILE A 1 191 ? -12.516 -8.146 15.338 1.00 89.38 191 ILE A CA 1
ATOM 1573 C C . ILE A 1 191 ? -12.309 -9.644 15.074 1.00 89.38 191 ILE A C 1
ATOM 1575 O O . ILE A 1 191 ? -11.281 -10.017 14.520 1.00 89.38 191 ILE A O 1
ATOM 1579 N N . CYS A 1 192 ? -13.280 -10.507 15.400 1.00 86.00 192 CYS A N 1
ATOM 1580 C CA . CYS A 1 192 ? -13.168 -11.940 15.111 1.00 86.00 192 CYS A CA 1
ATOM 1581 C C . CYS A 1 192 ? -13.150 -12.233 13.609 1.00 86.00 192 CYS A C 1
ATOM 1583 O O . CYS A 1 192 ? -12.559 -13.223 13.203 1.00 86.00 192 CYS A O 1
ATOM 1585 N N . ALA A 1 193 ? -13.791 -11.397 12.790 1.00 87.06 193 ALA A N 1
ATOM 1586 C CA . ALA A 1 193 ? -13.748 -11.528 11.338 1.00 87.06 193 ALA A CA 1
ATOM 1587 C C . ALA A 1 193 ? -12.432 -11.015 10.718 1.00 87.06 193 ALA A C 1
ATOM 1589 O O . ALA A 1 193 ? -12.123 -11.365 9.580 1.00 87.06 193 ALA A O 1
ATOM 1590 N N . MET A 1 194 ? -11.684 -10.167 11.433 1.00 80.69 194 MET A N 1
ATOM 1591 C CA . MET A 1 194 ? -10.403 -9.608 10.978 1.00 80.69 194 MET A CA 1
ATOM 1592 C C . MET A 1 194 ? -9.182 -10.470 11.337 1.00 80.69 194 MET A C 1
ATOM 1594 O O . MET A 1 194 ? -8.127 -10.281 10.731 1.00 80.69 194 MET A O 1
ATOM 1598 N N . VAL A 1 195 ? -9.312 -11.361 12.325 1.00 68.62 195 VAL A N 1
ATOM 1599 C CA . VAL A 1 195 ? -8.267 -12.290 12.801 1.00 68.62 195 VAL A CA 1
ATOM 1600 C C . VAL A 1 195 ? -8.400 -13.640 12.106 1.00 68.62 195 VAL A C 1
ATOM 1602 O O . VAL A 1 195 ? -7.350 -14.181 11.693 1.00 68.62 195 VAL A O 1
#

Foldseek 3Di:
DVLVPDPLDDLVLQLQLCVLLVNNVCSVVVSCCPVPHPPDDVVNVVVSVCVVVVVVNNVSSVLSVVVVVVVVLLVVLVVVVVPADWDWDADPPPRQIDTDHDPVRVVVLVVSLVVLVVLCPDPSCVVPNVSSVVSNVVSVVVVVVVVVSVVLRVVLSVVCCQLVVDPVSCVVCVPVSVVNVVVVVVNSVVVVVVD

Nearest PDB structures (foldseek):
  7k5b-assembly1_C  TM=8.744E-01  e=3.568E-07  Tetrahymena thermophila
  7kek-assembly1_C  TM=8.744E-01  e=8.050E-07  Tetrahymena thermophila
  8glv-assembly1_Mm  TM=7.746E-01  e=8.499E-07  Chlamydomonas reinhardtii
  3vkh-assembly1_A  TM=9.044E-01  e=1.551E-04  Dictyostelium discoideum
  8ptk-assembly1_f  TM=8.282E-01  e=8.799E-04  Homo sapiens

Mean predicted aligned error: 9.38 Å

Radius of gyration: 28.57 Å; Cα contacts (8 Å, |Δi|>4): 126; chains: 1; bounding box: 58×26×83 Å

InterPro domains:
  IPR013602 Dynein heavy chain, linker [PF08393] (2-192)
  IPR026983 Dynein heavy chain [PTHR10676] (2-191)
  IPR042222 Dynein heavy chain, domain 2, N-terminal [G3DSA:1.20.140.100] (85-195)

Solvent-accessible surface area (backbone atoms only — not comparable to full-atom values): 11081 Å² total; per-residue (Å²): 110,78,72,76,67,42,85,47,59,45,71,70,51,49,41,52,47,26,48,73,54,73,41,62,92,48,26,67,64,45,40,54,35,62,77,75,34,95,77,67,47,73,65,65,57,55,73,47,49,50,83,82,43,45,69,61,49,48,52,49,45,52,48,26,46,53,44,46,53,50,53,52,52,54,52,49,49,54,56,52,64,73,67,63,72,74,44,79,44,64,40,93,85,80,62,43,76,39,82,43,76,51,68,67,57,52,53,51,49,55,51,52,50,52,52,42,54,53,46,74,72,39,94,69,28,79,92,46,45,70,60,48,51,51,50,45,52,50,53,54,49,49,52,53,51,52,54,50,48,53,52,50,54,52,51,47,56,55,46,43,54,48,51,70,66,27,73,65,50,30,69,76,38,50,67,62,31,59,54,46,54,53,52,51,51,54,50,53,52,53,48,63,74,74,109

Secondary structure (DSSP, 8-state):
-GGGG-TT--HHHHHHHHHHTT-GGGHHHHHHHHHS-TT--HHHHHTTTGGGSHHHHHHHHHHHHHHHHHHHHHHHHHHHHHH--PEEEE-TTT--EEEE--HHHHHHHHHHHHHHHHHHT-TT-TTTHHHHHHHHHHHHHHHHHHHHHHHHHHHHHHHHHHHTT-HHHHHH-HHHHHHHHHHHHHHHHHHHHH-